Protein AF-A0A2D9C9C1-F1 (afdb_monomer)

Mean predicted aligned error: 9.92 Å

Solvent-accessible surface area (backbone atoms only — not comparable to full-atom values): 9524 Å² total; per-residue (Å²): 129,84,52,72,67,58,53,49,55,54,49,51,56,49,53,53,48,58,68,45,54,84,77,68,48,60,68,57,49,36,48,37,35,48,57,17,40,41,44,22,38,51,35,23,44,70,48,47,69,68,46,96,56,67,47,74,38,60,46,96,86,74,50,74,48,75,44,53,35,54,22,59,56,58,9,39,39,65,47,62,58,90,98,49,59,60,64,44,74,46,62,40,38,36,43,62,87,92,42,76,43,94,62,74,49,59,78,76,23,38,17,58,57,42,60,34,49,33,63,13,36,33,51,22,70,32,101,87,4,47,57,82,90,51,70,49,36,76,44,95,42,95,30,47,54,22,54,64,53,11,41,65,66,8,48,64,56,16,52,54,46,34,53,52,46,51,49,54,52,48,56,62,69,70,106

Radius of gyration: 23.03 Å; Cα contacts (8 Å, |Δi|>4): 257; chains: 1; bounding box: 68×22×64 Å

Nearest PDB structures (foldseek):
  6kre-assembly1_A  TM=3.655E-01  e=2.504E+00  Saccharomyces cerevisiae S288C
  6krd-assembly1_A  TM=3.642E-01  e=2.366E+00  Saccharomyces cerevisiae S288C
  6ks7-assembly1_A  TM=3.645E-01  e=2.649E+00  Saccharomyces cerevisiae S288C
  7wz3-assembly1_g  TM=4.525E-01  e=5.514E+00  Homo sapiens

Secondary structure (DSSP, 8-state):
---HHHHHHHHHHHHHHHHHHHHH-HHHHHHHHHHHHHHHHHHHHHHPPPPSSPEEEE-TTS-EEEE-TTHHHHHEEEEE-TT--PEEEEE--SEETTEEPSSPPPGGG-GGGHHHHHH-EE-TTSTTSSSTTSPPEE---TTTTHHHHHHHHHHHHHHHHHHHHHHHHHHHHH-

Foldseek 3Di:
DPPPVNVVVVVVVLVVLLVCLVPPPLPLLLVLLQVLLVLLLVLLLVLDDFDPAWAWFQDPVRDIQTAGRCLQSLQWGWDDDPPDSDIDTHGAAQDDVPDGDPDDDDSSNHNPCVCCQQQVWQQCRGPQFNPDPDGGDRDDHSNHCSNVVSNVVRPVSSVVSSVVSVVVSSVVSSD

Structure (mmCIF, N/CA/C/O backbone):
data_AF-A0A2D9C9C1-F1
#
_entry.id   AF-A0A2D9C9C1-F1
#
loop_
_atom_site.group_PDB
_atom_site.id
_atom_site.type_symbol
_atom_site.label_atom_id
_atom_site.label_alt_id
_atom_site.label_comp_id
_atom_site.label_asym_id
_atom_site.label_entity_id
_atom_site.label_seq_id
_atom_site.pdbx_PDB_ins_code
_atom_site.Cartn_x
_atom_site.Cartn_y
_atom_site.Cartn_z
_atom_site.occupancy
_atom_site.B_iso_or_equiv
_atom_site.auth_seq_id
_atom_site.auth_comp_id
_atom_site.auth_asym_id
_atom_site.auth_atom_id
_atom_site.pdbx_PDB_model_num
ATOM 1 N N . MET A 1 1 ? -36.864 0.606 39.146 1.00 52.44 1 MET A N 1
ATOM 2 C CA . MET A 1 1 ? -36.411 1.747 38.323 1.00 52.44 1 MET A CA 1
ATOM 3 C C . MET A 1 1 ? -34.995 2.091 38.750 1.00 52.44 1 MET A C 1
ATOM 5 O O . MET A 1 1 ? -34.791 2.271 39.944 1.00 52.44 1 MET A O 1
ATOM 9 N N . ASP A 1 2 ? -34.025 2.113 37.831 1.00 61.91 2 ASP A N 1
ATOM 10 C CA . ASP A 1 2 ? -32.682 2.627 38.146 1.00 61.91 2 ASP A CA 1
ATOM 11 C C . ASP A 1 2 ? -32.816 4.089 38.593 1.00 61.91 2 ASP A C 1
ATOM 13 O O . ASP A 1 2 ? -33.504 4.871 37.938 1.00 61.91 2 ASP A O 1
ATOM 17 N N . THR A 1 3 ? -32.185 4.463 39.705 1.00 84.06 3 THR A N 1
ATOM 18 C CA . THR A 1 3 ? -32.187 5.857 40.163 1.00 84.06 3 THR A CA 1
ATOM 19 C C . THR A 1 3 ? -31.504 6.747 39.119 1.00 84.06 3 THR A C 1
ATOM 21 O O . THR A 1 3 ? -30.590 6.311 38.416 1.00 84.06 3 THR A O 1
ATOM 24 N N . MET A 1 4 ? -31.905 8.017 39.019 1.00 84.69 4 MET A N 1
ATOM 25 C CA . MET A 1 4 ? -31.303 8.980 38.081 1.00 84.69 4 MET A CA 1
ATOM 26 C C . MET A 1 4 ? -29.767 9.045 38.220 1.00 84.69 4 MET A C 1
ATOM 28 O O . MET A 1 4 ? -29.040 9.142 37.236 1.00 84.69 4 MET A O 1
ATOM 32 N N . GLN A 1 5 ? -29.255 8.865 39.441 1.00 84.62 5 GLN A N 1
ATOM 33 C CA . GLN A 1 5 ? -27.822 8.755 39.736 1.00 84.62 5 GLN A CA 1
ATOM 34 C C . GLN A 1 5 ? -27.164 7.507 39.118 1.00 84.62 5 GLN A C 1
ATOM 36 O O . GLN A 1 5 ? -26.037 7.586 38.626 1.00 84.62 5 GLN A O 1
ATOM 41 N N . ALA A 1 6 ? -27.844 6.357 39.104 1.00 84.94 6 ALA A N 1
ATOM 42 C CA . ALA A 1 6 ? -27.346 5.146 38.451 1.00 84.94 6 ALA A CA 1
ATOM 43 C C . ALA A 1 6 ? -27.293 5.304 36.921 1.00 84.94 6 ALA A C 1
ATOM 45 O O . ALA A 1 6 ? -26.347 4.833 36.283 1.00 84.94 6 ALA A O 1
ATOM 46 N N . GLN A 1 7 ? -28.265 6.010 36.334 1.00 84.50 7 GLN A N 1
ATOM 47 C CA . GLN A 1 7 ? -28.269 6.345 34.907 1.00 84.50 7 GLN A CA 1
ATOM 48 C C . GLN A 1 7 ? -27.129 7.308 34.544 1.00 84.50 7 GLN A C 1
ATOM 50 O O . GLN A 1 7 ? -26.389 7.036 33.597 1.00 84.50 7 GLN A O 1
ATOM 55 N N . LEU A 1 8 ? -26.918 8.368 35.333 1.00 86.88 8 LEU A N 1
ATOM 56 C CA . LEU A 1 8 ? -25.816 9.320 35.139 1.00 86.88 8 LEU A CA 1
ATOM 57 C C . LEU A 1 8 ? -24.446 8.632 35.207 1.00 86.88 8 LEU A C 1
ATOM 59 O O . LEU A 1 8 ? -23.652 8.756 34.277 1.00 86.88 8 LEU A O 1
ATOM 63 N N . ARG A 1 9 ? -24.207 7.789 36.221 1.00 88.19 9 ARG A N 1
ATOM 64 C CA . ARG A 1 9 ? -22.953 7.017 36.336 1.00 88.19 9 ARG A CA 1
ATOM 65 C C . ARG A 1 9 ? -22.719 6.066 35.159 1.00 88.19 9 ARG A C 1
ATOM 67 O O . ARG A 1 9 ? -21.574 5.831 34.772 1.00 88.19 9 ARG A O 1
ATOM 74 N N . LYS A 1 10 ? -23.777 5.475 34.588 1.00 86.06 10 LYS A N 1
ATOM 75 C CA . LYS A 1 10 ? -23.666 4.633 33.381 1.00 86.06 10 LYS A CA 1
ATOM 76 C C . LYS A 1 10 ? -23.247 5.459 32.161 1.00 86.06 10 LYS A C 1
ATOM 78 O O . LYS A 1 10 ? -22.442 4.976 31.364 1.00 86.06 10 LYS A O 1
ATOM 83 N N . ILE A 1 11 ? -23.769 6.678 32.020 1.00 85.94 11 ILE A N 1
ATOM 84 C CA . ILE A 1 11 ? -23.415 7.600 30.932 1.00 85.94 11 ILE A CA 1
ATOM 85 C C . ILE A 1 11 ? -21.964 8.068 31.077 1.00 85.94 11 ILE A C 1
ATOM 87 O O . ILE A 1 11 ? -21.202 7.932 30.122 1.00 85.94 11 ILE A O 1
ATOM 91 N N . GLU A 1 12 ? -21.550 8.515 32.264 1.00 87.38 12 GLU A N 1
ATOM 92 C CA . GLU A 1 12 ? -20.166 8.933 32.543 1.00 87.38 12 GLU A CA 1
ATOM 93 C C . GLU A 1 12 ? -19.161 7.830 32.202 1.00 87.38 12 GLU A C 1
ATOM 95 O O . GLU A 1 12 ? -18.226 8.056 31.438 1.00 87.38 12 GLU A O 1
ATOM 100 N N . LYS A 1 13 ? -19.408 6.589 32.647 1.00 87.19 13 LYS A N 1
ATOM 101 C CA . LYS A 1 13 ? -18.549 5.440 32.309 1.00 87.19 13 LYS A CA 1
ATOM 102 C C . LYS A 1 13 ? -18.432 5.198 30.803 1.00 87.19 13 LYS A C 1
ATOM 104 O O . LYS A 1 13 ? -17.37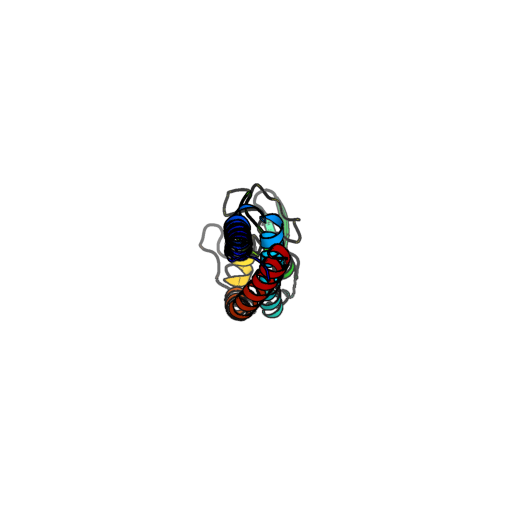4 4.781 30.331 1.00 87.19 13 LYS A O 1
ATOM 109 N N . ARG A 1 14 ? -19.508 5.417 30.040 1.00 84.81 14 ARG A N 1
ATOM 110 C CA . ARG A 1 14 ? -19.488 5.295 28.573 1.00 84.81 14 ARG A CA 1
ATOM 111 C C . ARG A 1 14 ? -18.708 6.440 27.929 1.00 84.81 14 ARG A C 1
ATOM 113 O O . ARG A 1 14 ? -17.940 6.176 27.009 1.00 84.81 14 ARG A O 1
ATOM 120 N N . LEU A 1 15 ? -18.859 7.670 28.417 1.00 83.56 15 LEU A N 1
ATOM 121 C CA . LEU A 1 15 ? -18.097 8.829 27.941 1.00 83.56 15 LEU A CA 1
ATOM 122 C C . LEU A 1 15 ? -16.596 8.666 28.216 1.00 83.56 15 LEU A C 1
ATOM 124 O O . LEU A 1 15 ? -15.790 8.830 27.301 1.00 83.56 15 LEU A O 1
ATOM 128 N N . ASP A 1 16 ? -16.226 8.221 29.417 1.00 85.00 16 ASP A N 1
ATOM 129 C CA . ASP A 1 16 ? -14.840 7.905 29.779 1.00 85.00 16 ASP A CA 1
ATOM 130 C C . ASP A 1 16 ? -14.249 6.810 28.890 1.00 85.00 16 ASP A C 1
ATOM 132 O O . ASP A 1 16 ? -13.097 6.885 28.454 1.00 85.00 16 ASP A O 1
ATOM 136 N N . ARG A 1 17 ? -15.040 5.774 28.592 1.00 83.88 17 ARG A N 1
ATOM 137 C CA . ARG A 1 17 ? -14.641 4.709 27.671 1.00 83.88 17 ARG A CA 1
ATOM 138 C C . ARG A 1 17 ? -14.415 5.282 26.269 1.00 83.88 17 ARG A C 1
ATOM 140 O O . ARG A 1 17 ? -13.343 5.077 25.707 1.00 83.88 17 ARG A O 1
ATOM 147 N N . ALA A 1 18 ? -15.342 6.074 25.736 1.00 82.19 18 ALA A N 1
ATOM 148 C CA . ALA A 1 18 ? -15.182 6.710 24.428 1.00 82.19 18 ALA A CA 1
ATOM 149 C C . ALA A 1 18 ? -13.925 7.601 24.356 1.00 82.19 18 ALA A C 1
ATOM 151 O O . ALA A 1 18 ? -13.164 7.502 23.392 1.00 82.19 18 ALA A O 1
ATOM 152 N N . ALA A 1 19 ? -13.640 8.389 25.398 1.00 80.69 19 ALA A N 1
ATOM 153 C CA . ALA A 1 19 ? -12.437 9.223 25.480 1.00 80.69 19 ALA A CA 1
ATOM 154 C C . ALA A 1 19 ? -11.132 8.401 25.430 1.00 80.69 19 ALA A C 1
ATOM 156 O O . ALA A 1 19 ? -10.130 8.834 24.859 1.00 80.69 19 ALA A O 1
ATOM 157 N N . ARG A 1 20 ? -11.143 7.176 25.972 1.00 79.69 20 ARG A N 1
ATOM 158 C CA . ARG A 1 20 ? -9.989 6.257 25.983 1.00 79.69 20 ARG A CA 1
ATOM 159 C C . ARG A 1 20 ? -9.786 5.483 24.679 1.00 79.69 20 ARG A C 1
ATOM 161 O O . ARG A 1 20 ? -8.697 4.955 24.450 1.00 79.69 20 ARG A O 1
ATOM 168 N N . PHE A 1 21 ? -10.789 5.413 23.806 1.00 77.00 21 PHE A N 1
ATOM 169 C CA . PHE A 1 21 ? -10.707 4.632 22.568 1.00 77.00 21 PHE A CA 1
ATOM 170 C C . PHE A 1 21 ? -9.532 5.061 21.669 1.00 77.00 21 PHE A C 1
ATOM 172 O O . PHE A 1 21 ? -8.798 4.220 21.145 1.00 77.00 21 PHE A O 1
ATOM 179 N N . GLY A 1 22 ? -9.300 6.371 21.535 1.00 67.56 22 GLY A N 1
ATOM 180 C CA . GLY A 1 22 ? -8.243 6.915 20.676 1.00 67.56 22 GLY A CA 1
ATOM 181 C C . GLY A 1 22 ? -6.816 6.675 21.186 1.00 67.56 22 GLY A C 1
ATOM 182 O O . GLY A 1 22 ? -5.875 6.643 20.391 1.00 67.56 22 GLY A O 1
ATOM 183 N N . THR A 1 23 ? -6.631 6.483 22.494 1.00 70.75 23 THR A N 1
ATOM 184 C CA . THR A 1 23 ? -5.301 6.410 23.121 1.00 70.75 23 THR A CA 1
ATOM 185 C C . THR A 1 23 ? -4.774 4.981 23.260 1.00 70.75 23 THR A C 1
ATOM 187 O O . THR A 1 23 ? -3.557 4.778 23.224 1.00 70.75 23 THR A O 1
ATOM 190 N N . ILE A 1 24 ? -5.660 3.984 23.352 1.00 62.81 24 ILE A N 1
ATOM 191 C CA . ILE A 1 24 ? -5.293 2.608 23.729 1.00 62.81 24 ILE A CA 1
ATOM 192 C C . ILE A 1 24 ? -5.068 1.692 22.507 1.00 62.81 24 ILE A C 1
ATOM 194 O O . ILE A 1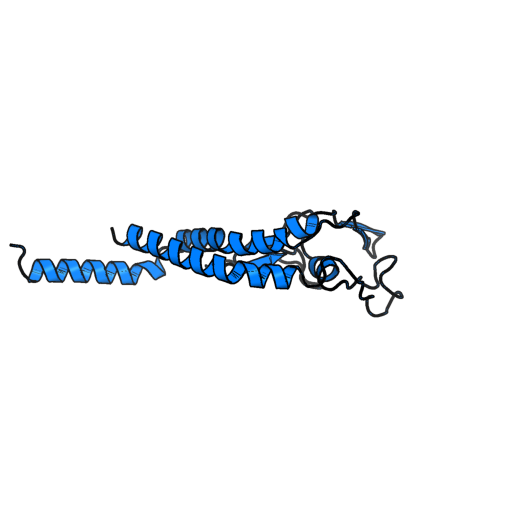 24 ? -4.102 0.927 22.472 1.00 62.81 24 ILE A O 1
ATOM 198 N N . ASN A 1 25 ? -5.876 1.806 21.448 1.00 71.19 25 ASN A N 1
ATOM 199 C CA . ASN A 1 25 ? -5.991 0.753 20.420 1.00 71.19 25 ASN A CA 1
ATOM 200 C C . ASN A 1 25 ? -5.073 0.917 19.193 1.00 71.19 25 ASN A C 1
ATOM 202 O O . ASN A 1 25 ? -5.490 0.850 18.033 1.00 71.19 25 ASN A O 1
ATOM 206 N N . LYS A 1 26 ? -3.767 1.125 19.415 1.00 78.50 26 LYS A N 1
ATOM 207 C CA . LYS A 1 26 ? -2.801 1.329 18.311 1.00 78.50 26 LYS A CA 1
ATOM 208 C C . LYS A 1 26 ? -2.685 0.125 17.364 1.00 78.50 26 LYS A C 1
ATOM 210 O O . LYS A 1 26 ? -2.419 0.306 16.173 1.00 78.50 26 LYS A O 1
ATOM 215 N N . LYS A 1 27 ? -2.842 -1.105 17.860 1.00 85.62 27 LYS A N 1
ATOM 216 C CA . LYS A 1 27 ? -2.683 -2.331 17.056 1.00 85.62 27 LYS A CA 1
ATOM 217 C C . LYS A 1 27 ? -3.872 -2.532 16.115 1.00 85.62 27 LYS A C 1
ATOM 219 O O . LYS A 1 27 ? -3.680 -2.874 14.947 1.00 85.62 27 LYS A O 1
ATOM 224 N N . GLU A 1 28 ? -5.067 -2.262 16.607 1.00 86.81 28 GLU A N 1
ATOM 225 C CA . GLU A 1 28 ? -6.352 -2.410 15.933 1.00 86.81 28 GLU A CA 1
ATOM 226 C C . GLU A 1 28 ? -6.471 -1.358 14.833 1.00 86.81 28 GLU A C 1
ATOM 228 O O . GLU A 1 28 ? -6.694 -1.714 13.677 1.00 86.81 28 GLU A O 1
ATOM 233 N N . PHE A 1 29 ? -6.152 -0.089 15.123 1.00 85.88 29 PHE A N 1
ATOM 234 C CA . PHE A 1 29 ? -6.104 0.955 14.092 1.00 85.88 29 PHE A CA 1
ATOM 235 C C . PHE A 1 29 ? -5.083 0.647 12.997 1.00 85.88 29 PHE A C 1
ATOM 237 O O . PHE A 1 29 ? -5.352 0.839 11.812 1.00 85.88 29 PHE A O 1
ATOM 244 N N . ARG A 1 30 ? -3.914 0.102 13.354 1.00 89.19 30 ARG A N 1
ATOM 245 C CA . ARG A 1 30 ? -2.935 -0.357 12.357 1.00 89.19 30 ARG A CA 1
ATOM 246 C C . ARG A 1 30 ? -3.458 -1.501 11.505 1.00 89.19 30 ARG A C 1
ATOM 248 O O . ARG A 1 30 ? -3.169 -1.537 10.308 1.00 89.19 30 ARG A O 1
ATOM 255 N N . ARG A 1 31 ? -4.194 -2.442 12.096 1.00 90.69 31 ARG A N 1
ATOM 256 C CA . ARG A 1 31 ? -4.835 -3.536 11.362 1.00 90.69 31 ARG A CA 1
ATOM 257 C C . ARG A 1 31 ? -5.886 -2.980 10.404 1.00 90.69 31 ARG A C 1
ATOM 259 O O . ARG A 1 31 ? -5.804 -3.291 9.218 1.00 90.69 31 ARG A O 1
ATOM 266 N N . ALA A 1 32 ? -6.777 -2.117 10.883 1.00 91.56 32 ALA A N 1
ATOM 267 C CA . ALA A 1 32 ? -7.807 -1.473 10.077 1.00 91.56 32 ALA A CA 1
ATOM 268 C C . ALA A 1 32 ? -7.197 -0.693 8.903 1.00 91.56 32 ALA A C 1
ATOM 270 O O . ALA A 1 32 ? -7.534 -0.943 7.750 1.00 91.56 32 ALA A O 1
ATOM 271 N N . ASN A 1 33 ? -6.189 0.144 9.163 1.00 91.75 33 ASN A N 1
ATOM 272 C CA . ASN A 1 33 ? -5.497 0.916 8.126 1.00 91.75 33 ASN A CA 1
ATOM 273 C C . ASN A 1 33 ? -4.746 0.037 7.128 1.00 91.75 33 ASN A C 1
ATOM 275 O O . ASN A 1 33 ? -4.658 0.365 5.946 1.00 91.75 33 ASN A O 1
ATOM 279 N N . ARG A 1 34 ? -4.207 -1.101 7.580 1.00 93.56 34 ARG A N 1
ATOM 280 C CA . ARG A 1 34 ? -3.579 -2.076 6.686 1.00 93.56 34 ARG A CA 1
ATOM 281 C C . ARG A 1 34 ? -4.602 -2.739 5.773 1.00 93.56 34 ARG A C 1
ATOM 283 O O . ARG A 1 34 ? -4.274 -2.947 4.612 1.00 93.56 34 ARG A O 1
ATOM 290 N N . ILE A 1 35 ? -5.773 -3.101 6.295 1.00 94.31 35 ILE A N 1
ATOM 291 C CA . ILE A 1 35 ? -6.854 -3.723 5.520 1.00 94.31 35 ILE A CA 1
ATOM 292 C C . ILE A 1 35 ? -7.412 -2.706 4.528 1.00 94.31 35 ILE A C 1
ATOM 294 O O . ILE A 1 35 ? -7.367 -2.960 3.333 1.00 94.31 35 ILE A O 1
ATOM 298 N N . ALA A 1 36 ? -7.816 -1.527 5.000 1.00 94.00 36 ALA A N 1
ATOM 299 C CA . ALA A 1 36 ? -8.336 -0.461 4.151 1.00 94.00 36 ALA A CA 1
ATOM 300 C C . ALA A 1 36 ? -7.341 -0.061 3.052 1.00 94.00 36 ALA A C 1
ATOM 302 O O . ALA A 1 36 ? -7.715 0.083 1.894 1.00 94.00 36 ALA A O 1
ATOM 303 N N . GLY A 1 37 ? -6.050 0.059 3.382 1.00 93.19 37 GLY A N 1
ATOM 304 C CA . GLY A 1 37 ? -5.022 0.406 2.402 1.00 93.19 37 GLY A CA 1
ATOM 305 C C . GLY A 1 37 ? -4.814 -0.641 1.301 1.00 93.19 37 GLY A C 1
ATOM 306 O O . GLY A 1 37 ? -4.243 -0.299 0.263 1.00 93.19 37 GLY A O 1
ATOM 307 N N . ARG A 1 38 ? -5.273 -1.893 1.481 1.00 94.62 38 ARG A N 1
ATOM 308 C CA . ARG A 1 38 ? -5.212 -2.913 0.419 1.00 94.62 38 ARG A CA 1
ATOM 309 C C . ARG A 1 38 ? -6.071 -2.544 -0.781 1.00 94.62 38 ARG A C 1
ATOM 311 O O . ARG A 1 38 ? -5.623 -2.787 -1.889 1.00 94.62 38 ARG A O 1
ATOM 318 N N . GLU A 1 39 ? -7.188 -1.848 -0.583 1.00 94.94 39 GLU A N 1
ATOM 319 C CA . GLU A 1 39 ? -8.038 -1.363 -1.680 1.00 94.94 39 GLU A CA 1
ATOM 320 C C . GLU A 1 39 ? -7.232 -0.525 -2.684 1.00 94.94 39 GLU A C 1
ATOM 322 O O . GLU A 1 39 ? -7.275 -0.737 -3.896 1.00 94.94 39 GLU A O 1
ATOM 327 N N . THR A 1 40 ? -6.410 0.400 -2.176 1.00 93.25 40 THR A N 1
ATOM 328 C CA . THR A 1 40 ? -5.513 1.184 -3.032 1.00 93.25 40 THR A CA 1
ATOM 329 C C . THR A 1 40 ? -4.383 0.343 -3.617 1.00 93.25 40 THR A C 1
ATOM 331 O O . THR A 1 40 ? -4.040 0.526 -4.783 1.00 93.25 40 THR A O 1
ATOM 334 N N . VAL A 1 41 ? -3.810 -0.597 -2.859 1.00 93.56 41 VAL A N 1
ATOM 335 C CA . VAL A 1 41 ? -2.772 -1.507 -3.379 1.00 93.56 41 VAL A CA 1
ATOM 336 C C . VAL A 1 41 ? -3.292 -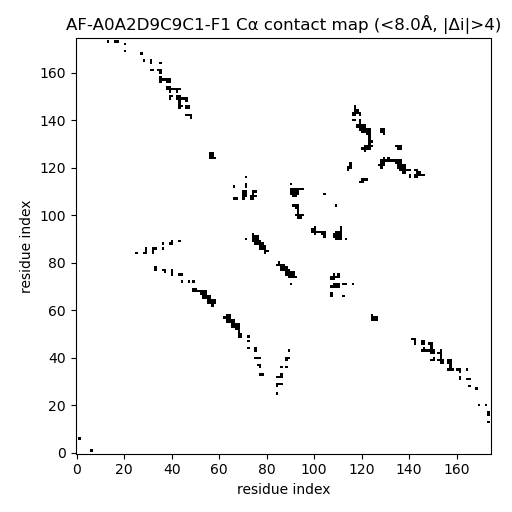2.324 -4.560 1.00 93.56 41 VAL A C 1
ATOM 338 O O . VAL A 1 41 ? -2.606 -2.419 -5.579 1.00 93.56 41 VAL A O 1
ATOM 341 N N . ASP A 1 42 ? -4.490 -2.882 -4.445 1.00 94.00 42 ASP A N 1
ATOM 342 C CA . ASP A 1 42 ? -5.090 -3.740 -5.460 1.00 94.00 42 ASP A CA 1
ATOM 343 C C . ASP A 1 42 ? -5.478 -2.919 -6.693 1.00 94.00 42 ASP A C 1
ATOM 345 O O . ASP A 1 42 ? -5.138 -3.301 -7.816 1.00 94.00 42 ASP A O 1
ATOM 349 N N . ALA A 1 43 ? -6.029 -1.715 -6.499 1.00 93.31 43 ALA A N 1
ATOM 350 C CA . ALA A 1 43 ? -6.261 -0.765 -7.586 1.00 93.31 43 ALA A CA 1
ATOM 351 C C . ALA A 1 43 ? -4.960 -0.373 -8.315 1.00 93.31 43 ALA A C 1
ATOM 353 O O . ALA A 1 43 ? -4.917 -0.352 -9.547 1.00 93.31 43 ALA A O 1
ATOM 354 N N . MET A 1 44 ? -3.872 -0.098 -7.586 1.00 91.06 44 MET A N 1
ATOM 355 C CA . MET A 1 44 ? -2.560 0.206 -8.175 1.00 91.06 44 MET A CA 1
ATOM 356 C C . MET A 1 44 ? -2.009 -0.982 -8.967 1.00 91.06 44 MET A C 1
ATOM 358 O O . MET A 1 44 ? -1.589 -0.818 -10.113 1.00 91.06 44 MET A O 1
ATOM 362 N N . ARG A 1 45 ? -2.033 -2.186 -8.389 1.00 91.12 45 ARG A N 1
ATOM 363 C CA . ARG A 1 45 ? -1.537 -3.410 -9.037 1.00 91.12 45 ARG A CA 1
ATOM 364 C C . ARG A 1 45 ? -2.341 -3.780 -10.278 1.00 91.12 45 ARG A C 1
ATOM 366 O O . ARG A 1 45 ? -1.738 -4.207 -11.263 1.00 91.12 45 ARG A O 1
ATOM 373 N N . GLY A 1 46 ? -3.659 -3.589 -10.247 1.00 89.25 46 GLY A N 1
ATOM 374 C CA . GLY A 1 46 ? -4.557 -3.859 -11.369 1.00 89.25 46 GLY A CA 1
ATOM 375 C C . GLY A 1 46 ? -4.358 -2.917 -12.559 1.00 89.25 46 GLY A C 1
ATOM 376 O O . GLY A 1 46 ? -4.618 -3.303 -13.692 1.00 89.25 46 GLY A O 1
ATOM 377 N N . LYS A 1 47 ? -3.855 -1.694 -12.336 1.00 87.69 47 LYS A N 1
ATOM 378 C CA . LYS A 1 47 ? -3.551 -0.738 -13.420 1.00 87.69 47 LYS A CA 1
ATOM 379 C C . LYS A 1 47 ? -2.170 -0.919 -14.041 1.00 87.69 47 LYS A C 1
ATOM 381 O O . LYS A 1 47 ? -1.905 -0.317 -15.080 1.00 87.69 47 LYS A O 1
ATOM 386 N N . LEU A 1 48 ? -1.299 -1.692 -13.402 1.00 86.25 48 LEU A N 1
ATOM 387 C CA . LEU A 1 48 ? 0.032 -1.969 -13.912 1.00 86.25 48 LEU A CA 1
ATOM 388 C C . LEU A 1 48 ? 0.019 -3.169 -14.847 1.00 86.25 48 LEU A C 1
ATOM 390 O O . LEU A 1 48 ? -0.605 -4.194 -14.571 1.00 86.25 48 LEU A O 1
ATOM 394 N N . GLU A 1 49 ? 0.810 -3.083 -15.899 1.00 82.12 49 GLU A N 1
ATOM 395 C CA . GLU A 1 49 ? 1.148 -4.211 -16.751 1.00 82.12 49 GLU A CA 1
ATOM 396 C C . GLU A 1 49 ? 2.516 -4.762 -16.331 1.00 82.12 49 GLU A C 1
ATOM 398 O O . GLU A 1 49 ? 3.423 -3.982 -16.006 1.00 82.12 49 GLU A O 1
ATOM 403 N N . PRO A 1 50 ? 2.692 -6.096 -16.286 1.00 77.19 50 PRO A N 1
ATOM 404 C CA . PRO A 1 50 ? 4.021 -6.684 -16.199 1.00 77.19 50 PRO A CA 1
ATOM 405 C C . PRO A 1 50 ? 4.902 -6.126 -17.315 1.00 77.19 50 PRO A C 1
ATOM 407 O O . PRO A 1 50 ? 4.454 -5.973 -18.451 1.00 77.19 50 PRO A O 1
ATOM 410 N N . TYR A 1 51 ? 6.161 -5.830 -17.009 1.00 69.00 51 TYR A N 1
ATOM 411 C CA . TYR A 1 51 ? 7.105 -5.520 -18.077 1.00 69.00 51 TYR A CA 1
ATOM 412 C C . TYR A 1 51 ? 7.321 -6.784 -18.927 1.00 69.00 51 TYR A C 1
ATOM 414 O O . TYR A 1 51 ? 7.282 -7.887 -18.386 1.00 69.00 51 TYR A O 1
ATOM 422 N N . LYS A 1 52 ? 7.513 -6.656 -20.246 1.00 66.25 52 LYS A N 1
ATOM 423 C CA . LYS A 1 52 ? 7.642 -7.835 -21.127 1.00 66.25 52 LYS A CA 1
ATOM 424 C C . LYS A 1 52 ? 8.842 -8.710 -20.746 1.00 66.25 52 LYS A C 1
ATOM 426 O O . LYS A 1 52 ? 8.722 -9.929 -20.695 1.00 66.25 52 LYS A O 1
ATOM 431 N N . ASP A 1 53 ? 9.939 -8.059 -20.367 1.00 68.00 53 ASP A N 1
ATOM 432 C CA . ASP A 1 53 ? 11.214 -8.703 -20.063 1.00 68.00 53 ASP A CA 1
ATOM 433 C C . 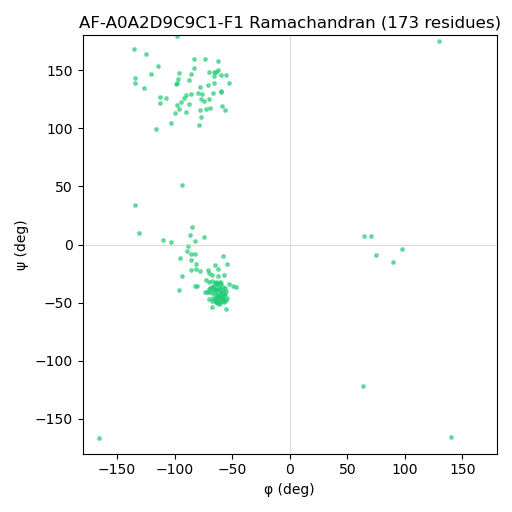ASP A 1 53 ? 11.732 -8.339 -18.667 1.00 68.00 53 ASP A C 1
ATOM 435 O O . ASP A 1 53 ? 11.312 -7.358 -18.047 1.00 68.00 53 ASP A O 1
ATOM 439 N N . ASP A 1 54 ? 12.697 -9.112 -18.175 1.00 74.31 54 ASP A N 1
ATOM 440 C CA . ASP A 1 54 ? 13.496 -8.687 -17.030 1.00 74.31 54 ASP A CA 1
ATOM 441 C C . ASP A 1 54 ? 14.429 -7.539 -17.460 1.00 74.31 54 ASP A C 1
ATOM 443 O O . ASP A 1 54 ? 15.052 -7.567 -18.523 1.00 74.31 54 ASP A O 1
ATOM 447 N N . ILE A 1 55 ? 14.552 -6.511 -16.624 1.00 70.75 55 ILE A N 1
ATOM 448 C CA . ILE A 1 55 ? 15.409 -5.358 -16.895 1.00 70.75 55 ILE A CA 1
ATOM 449 C C . ILE A 1 55 ? 16.750 -5.581 -16.196 1.00 70.75 55 ILE A C 1
ATOM 451 O O . ILE A 1 55 ? 16.824 -5.616 -14.970 1.00 70.75 55 ILE A O 1
ATOM 455 N N . THR A 1 56 ? 17.829 -5.688 -16.970 1.00 71.69 56 THR A N 1
ATOM 456 C CA . THR A 1 56 ? 19.190 -5.781 -16.419 1.00 71.69 56 THR A CA 1
ATOM 457 C C . THR A 1 56 ? 19.818 -4.395 -16.297 1.00 71.69 56 THR A C 1
ATOM 459 O O . THR A 1 56 ? 19.900 -3.643 -17.270 1.00 71.69 56 THR A O 1
ATOM 462 N N . ILE A 1 57 ? 20.286 -4.063 -15.096 1.00 67.62 57 ILE A N 1
ATOM 463 C CA . ILE A 1 57 ? 20.978 -2.818 -14.763 1.00 67.62 57 ILE A CA 1
ATOM 464 C C . ILE A 1 57 ? 22.426 -3.153 -14.419 1.00 67.62 57 ILE A C 1
ATOM 466 O O . ILE A 1 57 ? 22.686 -3.910 -13.487 1.00 67.62 57 ILE A O 1
ATOM 470 N N . HIS A 1 58 ? 23.369 -2.564 -15.149 1.00 66.88 58 HIS A N 1
ATOM 471 C CA . HIS A 1 58 ? 24.795 -2.704 -14.868 1.00 66.88 58 HIS A CA 1
ATOM 472 C C . HIS A 1 58 ? 25.225 -1.634 -13.860 1.00 66.88 58 HIS A C 1
ATOM 474 O O . HIS A 1 58 ? 25.061 -0.437 -14.107 1.00 66.88 58 HIS A O 1
ATOM 480 N N . LYS A 1 59 ? 25.749 -2.055 -12.709 1.00 66.19 59 LYS A N 1
ATOM 481 C CA . LYS A 1 59 ? 26.324 -1.160 -11.702 1.00 66.19 59 LYS A CA 1
ATOM 482 C C . LYS A 1 59 ? 27.771 -0.814 -12.064 1.00 66.19 59 LYS A C 1
ATOM 484 O O . LYS A 1 59 ? 28.431 -1.513 -12.828 1.00 66.19 59 LYS A O 1
ATOM 489 N N . LYS A 1 60 ? 28.273 0.288 -11.496 1.00 62.09 60 LYS A N 1
ATOM 490 C CA . LYS A 1 60 ? 29.635 0.793 -11.756 1.00 62.09 60 LYS A CA 1
ATOM 491 C C . LYS A 1 60 ? 30.743 -0.181 -11.337 1.00 62.09 60 LYS A C 1
ATOM 493 O O . LYS A 1 60 ? 31.817 -0.130 -11.913 1.00 62.09 60 LYS A O 1
ATOM 498 N N . ASN A 1 61 ? 30.477 -1.042 -10.359 1.00 70.44 61 ASN A N 1
ATOM 499 C CA . ASN A 1 61 ? 31.409 -2.038 -9.831 1.00 70.44 61 ASN A CA 1
ATOM 500 C C . ASN A 1 61 ? 31.395 -3.370 -10.609 1.00 70.44 61 ASN A C 1
ATOM 502 O O . ASN A 1 61 ? 31.986 -4.335 -10.147 1.00 70.44 61 ASN A O 1
ATOM 506 N N . GLY A 1 62 ? 30.705 -3.448 -11.753 1.00 68.44 62 GLY A N 1
ATOM 507 C CA . GLY A 1 62 ? 30.586 -4.675 -12.550 1.00 68.44 62 GLY A CA 1
ATOM 508 C C . GLY A 1 62 ? 29.390 -5.560 -12.179 1.00 68.44 62 GLY A C 1
ATOM 509 O O . GLY A 1 62 ? 28.973 -6.385 -12.995 1.00 68.44 62 GLY A O 1
ATOM 510 N N . ASP A 1 63 ? 28.767 -5.336 -11.018 1.00 72.94 63 ASP A N 1
ATOM 511 C CA . ASP A 1 63 ? 27.591 -6.094 -10.586 1.00 72.94 63 ASP A CA 1
ATOM 512 C C . ASP A 1 63 ? 26.376 -5.843 -11.484 1.00 72.94 63 ASP A C 1
ATOM 514 O O . ASP A 1 63 ? 26.140 -4.738 -11.989 1.00 72.94 63 ASP A O 1
ATOM 518 N N . LYS A 1 64 ? 25.531 -6.866 -11.620 1.00 69.69 64 LYS A N 1
ATOM 519 C CA . LYS A 1 64 ? 24.259 -6.778 -12.343 1.00 69.69 64 LYS A CA 1
ATOM 520 C C . LYS A 1 64 ? 23.100 -6.803 -11.353 1.00 69.69 64 LYS A C 1
ATOM 522 O O . LYS A 1 64 ? 22.976 -7.721 -10.551 1.00 69.69 64 LYS A O 1
ATOM 527 N N . LEU A 1 65 ? 22.222 -5.809 -11.437 1.00 73.50 65 LEU A N 1
ATOM 528 C CA . LEU A 1 65 ? 20.918 -5.825 -10.783 1.00 73.50 65 LEU A CA 1
ATOM 529 C C . LEU A 1 65 ? 19.870 -6.253 -11.810 1.00 73.50 65 LEU A C 1
ATOM 531 O O . LEU A 1 65 ? 19.690 -5.583 -12.826 1.00 73.50 65 LEU A O 1
ATOM 535 N N . ILE A 1 66 ? 19.178 -7.357 -11.543 1.00 76.44 66 ILE A N 1
ATOM 536 C CA . ILE A 1 66 ? 18.090 -7.847 -12.391 1.00 76.44 66 ILE A CA 1
ATOM 537 C C . ILE A 1 66 ? 16.769 -7.422 -11.760 1.00 76.44 66 ILE A C 1
ATOM 539 O O . ILE A 1 66 ? 16.402 -7.903 -10.690 1.00 76.44 66 ILE A O 1
ATOM 543 N N . VAL A 1 67 ? 16.048 -6.534 -12.437 1.00 75.62 67 VAL A N 1
ATOM 544 C CA . VAL A 1 67 ? 14.682 -6.159 -12.079 1.00 75.62 67 VAL A CA 1
ATOM 545 C C . VAL A 1 67 ? 13.723 -7.098 -12.799 1.00 75.62 67 VAL A C 1
ATOM 547 O O . VAL A 1 67 ? 13.633 -7.095 -14.026 1.00 75.62 67 VAL A O 1
ATOM 550 N N . LYS A 1 68 ? 13.001 -7.915 -12.037 1.00 79.31 68 LYS A N 1
ATOM 551 C CA . LYS A 1 68 ? 12.054 -8.895 -12.573 1.00 79.31 68 LYS A CA 1
ATOM 552 C C . LYS A 1 68 ? 10.817 -8.224 -13.166 1.00 79.31 68 LYS A C 1
ATOM 554 O O . LYS A 1 68 ? 10.324 -7.229 -12.633 1.00 79.31 68 LYS A O 1
ATOM 559 N N . ARG A 1 69 ? 10.235 -8.843 -14.196 1.00 78.38 69 ARG A N 1
ATOM 560 C CA . ARG A 1 69 ? 9.023 -8.365 -14.899 1.00 78.38 69 ARG A CA 1
ATOM 561 C C . ARG A 1 69 ? 7.854 -7.909 -14.007 1.00 78.38 69 ARG A C 1
ATOM 563 O O . ARG A 1 69 ? 7.174 -6.936 -14.322 1.00 78.38 69 ARG A O 1
ATOM 570 N N . ASN A 1 70 ? 7.635 -8.590 -12.877 1.00 82.19 70 ASN A N 1
ATOM 571 C CA . ASN A 1 70 ? 6.546 -8.324 -11.922 1.00 82.19 70 ASN A CA 1
ATOM 572 C C . ASN A 1 70 ? 6.994 -7.579 -10.660 1.00 82.19 70 ASN A C 1
ATOM 574 O O . ASN A 1 70 ? 6.187 -7.326 -9.762 1.00 82.19 70 ASN A O 1
ATOM 578 N N . GLN A 1 71 ? 8.270 -7.212 -10.572 1.00 81.00 71 GLN A N 1
ATOM 579 C CA . GLN A 1 71 ? 8.848 -6.659 -9.355 1.00 81.00 71 GLN A CA 1
ATOM 580 C C . GLN A 1 71 ? 8.142 -5.366 -8.929 1.00 81.00 71 GLN A C 1
ATOM 582 O O . GLN A 1 71 ? 7.973 -5.138 -7.733 1.00 81.00 71 GLN A O 1
ATOM 587 N N . LEU A 1 72 ? 7.660 -4.546 -9.882 1.00 81.69 72 LEU A N 1
ATOM 588 C CA . LEU A 1 72 ? 6.938 -3.313 -9.548 1.00 81.69 72 LEU A CA 1
ATOM 589 C C . LEU A 1 72 ? 5.667 -3.630 -8.764 1.00 81.69 72 LEU A C 1
ATOM 591 O O . LEU A 1 72 ? 5.460 -3.092 -7.681 1.00 81.69 72 LEU A O 1
ATOM 595 N N . LYS A 1 73 ? 4.841 -4.544 -9.286 1.00 87.00 73 LYS A N 1
ATOM 596 C CA . LYS A 1 73 ? 3.600 -4.976 -8.631 1.00 87.00 73 LYS A CA 1
ATOM 597 C C . LYS A 1 73 ? 3.879 -5.546 -7.242 1.00 87.00 73 LYS A C 1
ATOM 599 O O . LYS A 1 73 ? 3.178 -5.208 -6.286 1.00 87.00 73 LYS A O 1
ATOM 604 N N . ASN A 1 74 ? 4.933 -6.352 -7.129 1.00 86.38 74 ASN A N 1
ATOM 605 C CA . ASN A 1 74 ? 5.341 -6.992 -5.879 1.00 86.38 74 ASN A CA 1
ATOM 606 C C . ASN A 1 74 ? 5.848 -5.988 -4.838 1.00 86.38 74 ASN A C 1
ATOM 608 O O . ASN A 1 74 ? 5.644 -6.195 -3.643 1.00 86.38 74 ASN A O 1
ATOM 612 N N . SER A 1 75 ? 6.463 -4.890 -5.282 1.00 86.75 75 SER A N 1
ATOM 613 C CA . SER A 1 75 ? 6.948 -3.831 -4.394 1.00 86.75 75 SER A CA 1
ATOM 614 C C . SER A 1 75 ? 5.830 -3.000 -3.764 1.00 86.75 75 SER A C 1
ATOM 616 O O . SER A 1 75 ? 6.038 -2.389 -2.714 1.00 86.75 75 SER A O 1
ATOM 618 N N . ILE A 1 76 ? 4.637 -2.980 -4.372 1.00 89.75 76 ILE A N 1
ATOM 619 C CA . ILE A 1 76 ? 3.513 -2.180 -3.882 1.00 89.75 76 ILE A CA 1
ATOM 620 C C . ILE A 1 76 ? 2.899 -2.851 -2.660 1.00 89.75 76 ILE A C 1
ATOM 622 O O . ILE A 1 76 ? 2.549 -4.032 -2.696 1.00 89.75 76 ILE A O 1
ATOM 626 N N . GLY A 1 77 ? 2.722 -2.097 -1.580 1.00 90.88 77 GLY A N 1
ATOM 627 C CA . GLY A 1 77 ? 2.046 -2.591 -0.389 1.00 90.88 77 GLY A CA 1
ATOM 628 C C . GLY A 1 77 ? 1.655 -1.485 0.578 1.00 90.88 77 GLY A C 1
ATOM 629 O O . GLY A 1 77 ? 1.705 -0.309 0.247 1.00 90.88 77 GLY A O 1
ATOM 630 N N . VAL A 1 78 ? 1.294 -1.884 1.800 1.00 91.06 78 VAL A N 1
ATOM 631 C CA . VAL A 1 78 ? 0.983 -0.960 2.904 1.00 91.06 78 VAL A CA 1
ATOM 632 C C . VAL A 1 78 ? 2.038 -1.078 3.999 1.00 91.06 78 VAL A C 1
ATOM 634 O O . VAL A 1 78 ? 2.307 -2.189 4.463 1.00 91.06 78 VAL A O 1
ATOM 637 N N . TRP A 1 79 ? 2.664 0.014 4.423 1.00 87.25 79 TRP A N 1
ATOM 638 C CA . TRP A 1 79 ? 3.659 0.015 5.503 1.00 87.25 79 TRP A CA 1
ATOM 639 C C . TRP A 1 79 ? 3.427 1.162 6.481 1.00 87.25 79 TRP A C 1
ATOM 641 O O . TRP A 1 79 ? 2.617 2.048 6.255 1.00 87.25 79 TRP A O 1
ATOM 651 N N . PHE A 1 80 ? 4.128 1.103 7.609 1.00 86.00 80 PHE A N 1
ATOM 652 C CA . PHE A 1 80 ? 3.983 2.046 8.712 1.00 86.00 80 PHE A CA 1
ATOM 653 C C . PHE A 1 80 ? 5.368 2.467 9.185 1.00 86.00 80 PHE A C 1
ATOM 655 O O . PHE A 1 80 ? 6.281 1.632 9.248 1.00 86.00 80 PHE A O 1
ATOM 662 N N . THR A 1 81 ? 5.521 3.727 9.574 1.00 79.00 81 THR A N 1
ATOM 663 C CA . THR A 1 81 ? 6.705 4.186 10.308 1.00 79.00 81 THR A CA 1
ATOM 664 C C . THR A 1 81 ? 6.655 3.691 11.758 1.00 79.00 81 THR A C 1
ATOM 666 O O . THR A 1 81 ? 5.610 3.267 12.265 1.00 79.00 81 THR A O 1
ATOM 669 N N . ARG A 1 82 ? 7.806 3.642 12.441 1.00 76.75 82 ARG A N 1
ATOM 670 C CA . ARG A 1 82 ? 7.872 3.193 13.843 1.00 76.75 82 ARG A CA 1
ATOM 671 C C . ARG A 1 82 ? 6.999 4.113 14.707 1.00 76.75 82 ARG A C 1
ATOM 673 O O . ARG A 1 82 ? 7.077 5.323 14.571 1.00 76.75 82 ARG A O 1
ATOM 680 N N . GLY A 1 83 ? 6.143 3.531 15.548 1.00 75.62 83 GLY A N 1
ATOM 681 C CA . GLY A 1 83 ? 5.253 4.280 16.446 1.00 75.62 83 GLY A CA 1
ATOM 682 C C . GLY A 1 83 ? 4.029 4.953 15.805 1.00 75.62 83 GLY A C 1
ATOM 683 O O . GLY A 1 83 ? 3.156 5.385 16.546 1.00 75.62 83 GLY A O 1
ATOM 684 N N . SER A 1 84 ? 3.914 4.999 14.471 1.00 81.38 84 SER A N 1
ATOM 685 C CA . SER A 1 84 ? 2.785 5.655 13.791 1.00 81.38 84 SER A CA 1
ATOM 686 C C . SER A 1 84 ? 1.674 4.685 13.379 1.00 81.38 84 SER A C 1
ATOM 688 O O . SER A 1 84 ? 1.950 3.575 12.906 1.00 81.38 84 SER A O 1
ATOM 690 N N . ASN A 1 85 ? 0.421 5.128 13.493 1.00 82.69 85 ASN A N 1
ATOM 691 C CA . ASN A 1 85 ? -0.753 4.439 12.946 1.00 82.69 85 ASN A CA 1
ATOM 692 C C . ASN A 1 85 ? -1.074 4.864 11.505 1.00 82.69 85 ASN A C 1
ATOM 694 O O . ASN A 1 85 ? -1.939 4.255 10.875 1.00 82.69 85 ASN A O 1
ATOM 698 N N . THR A 1 86 ? -0.359 5.852 10.964 1.00 84.25 86 THR A N 1
ATOM 699 C CA . THR A 1 86 ? -0.505 6.302 9.580 1.00 84.25 86 THR A CA 1
ATOM 700 C C . THR A 1 86 ? 0.021 5.231 8.632 1.00 84.25 86 THR A C 1
ATOM 702 O O . THR A 1 86 ? 1.204 4.873 8.661 1.00 84.25 86 THR A O 1
ATOM 705 N N . ALA A 1 87 ? -0.875 4.702 7.802 1.00 87.06 87 ALA A N 1
ATOM 706 C CA . ALA A 1 87 ? -0.522 3.787 6.731 1.00 87.06 87 ALA A CA 1
ATOM 707 C C . ALA A 1 87 ? 0.018 4.565 5.527 1.00 87.06 87 ALA A C 1
ATOM 709 O O . ALA A 1 87 ? -0.616 5.495 5.038 1.00 87.06 87 ALA A O 1
ATOM 710 N N . PHE A 1 88 ? 1.168 4.131 5.029 1.00 87.81 88 PHE A N 1
ATOM 711 C CA . PHE A 1 88 ? 1.722 4.537 3.744 1.00 87.81 88 PHE A CA 1
ATOM 712 C C . PHE A 1 88 ? 1.404 3.462 2.711 1.00 87.81 88 PHE A C 1
ATOM 714 O O . PHE A 1 88 ? 1.505 2.269 3.013 1.00 87.81 88 PHE A O 1
ATOM 721 N N . ILE A 1 89 ? 1.025 3.885 1.507 1.00 89.75 89 ILE A N 1
ATOM 722 C CA . ILE A 1 89 ? 0.606 3.006 0.413 1.00 89.75 89 ILE A CA 1
ATOM 723 C C . ILE A 1 89 ? 1.432 3.341 -0.829 1.00 89.75 89 ILE A C 1
ATOM 725 O O . ILE A 1 89 ? 1.609 4.511 -1.153 1.00 89.75 89 ILE A O 1
ATOM 729 N N . GLY A 1 90 ? 1.941 2.319 -1.520 1.00 88.00 90 GLY A N 1
ATOM 730 C CA . GLY A 1 90 ? 2.768 2.484 -2.719 1.00 88.00 90 GLY A CA 1
ATOM 731 C C . GLY A 1 90 ? 3.951 1.515 -2.829 1.00 88.00 90 GLY A C 1
ATOM 732 O O . GLY A 1 90 ? 3.982 0.492 -2.143 1.00 88.00 90 GLY A O 1
ATOM 733 N N . PRO A 1 91 ? 4.913 1.784 -3.723 1.00 86.62 91 PRO A N 1
ATOM 734 C CA . PRO A 1 91 ? 6.132 0.991 -3.847 1.00 86.62 91 PRO A CA 1
ATOM 735 C C . PRO A 1 91 ? 7.015 1.142 -2.604 1.00 86.62 91 PRO A C 1
ATOM 737 O O . PRO A 1 91 ? 7.318 2.253 -2.170 1.00 86.62 91 PRO A O 1
ATOM 740 N N . ARG A 1 92 ? 7.461 0.023 -2.035 1.00 85.38 92 ARG A N 1
ATOM 741 C CA . ARG A 1 92 ? 8.454 0.006 -0.954 1.00 85.38 92 ARG A CA 1
ATOM 742 C C . ARG A 1 92 ? 9.840 -0.079 -1.562 1.00 85.38 92 ARG A C 1
ATOM 744 O O . ARG A 1 92 ? 10.066 -0.995 -2.334 1.00 85.38 92 ARG A O 1
ATOM 751 N N . ALA A 1 93 ? 10.763 0.798 -1.189 1.00 79.38 93 ALA A N 1
ATOM 752 C CA . ALA A 1 93 ? 12.138 0.757 -1.682 1.00 79.38 93 ALA A CA 1
ATOM 753 C C . ALA A 1 93 ? 13.138 0.455 -0.558 1.00 79.38 93 ALA A C 1
ATOM 755 O O . ALA A 1 93 ? 12.884 0.781 0.603 1.00 79.38 93 ALA A O 1
ATOM 756 N N . ASN A 1 94 ? 14.286 -0.125 -0.909 1.00 74.75 94 ASN A N 1
ATOM 757 C CA . ASN A 1 94 ? 15.445 -0.242 -0.013 1.00 74.75 94 ASN A CA 1
ATOM 758 C C . ASN A 1 94 ? 16.284 1.035 0.034 1.00 74.75 94 ASN A C 1
ATOM 760 O O . ASN A 1 94 ? 17.032 1.247 0.986 1.00 74.75 94 ASN A O 1
ATOM 764 N N . TYR A 1 95 ? 16.165 1.882 -0.987 1.00 65.88 95 TYR A N 1
ATOM 765 C CA . TYR A 1 95 ? 16.965 3.088 -1.153 1.00 65.88 95 TYR A CA 1
ATOM 766 C C . TYR A 1 95 ? 16.087 4.275 -1.549 1.00 65.88 95 TYR A C 1
ATOM 768 O O . TYR A 1 95 ? 15.204 4.149 -2.397 1.00 65.88 95 TYR A O 1
ATOM 776 N N . ALA A 1 96 ? 16.374 5.439 -0.970 1.00 61.50 96 ALA A N 1
ATOM 777 C CA . ALA A 1 96 ? 15.849 6.733 -1.395 1.00 61.50 96 ALA A CA 1
ATOM 778 C C . ALA A 1 96 ? 17.029 7.594 -1.869 1.00 61.50 96 ALA A C 1
ATOM 780 O O . ALA A 1 96 ? 17.792 8.131 -1.066 1.00 61.50 96 ALA A O 1
ATOM 781 N N . GLY A 1 97 ? 17.237 7.666 -3.187 1.00 62.50 97 GLY A N 1
ATOM 782 C CA . GLY A 1 97 ? 18.433 8.294 -3.754 1.00 62.50 97 GLY A CA 1
ATOM 783 C C . GLY A 1 97 ? 19.709 7.539 -3.362 1.00 62.50 97 GLY A C 1
ATOM 784 O O . GLY A 1 97 ? 19.840 6.355 -3.661 1.00 62.50 97 GLY A O 1
ATOM 785 N N . ARG A 1 98 ? 20.651 8.223 -2.697 1.00 59.69 98 ARG A N 1
ATOM 786 C CA . ARG A 1 98 ? 21.901 7.622 -2.183 1.00 59.69 98 ARG A CA 1
AT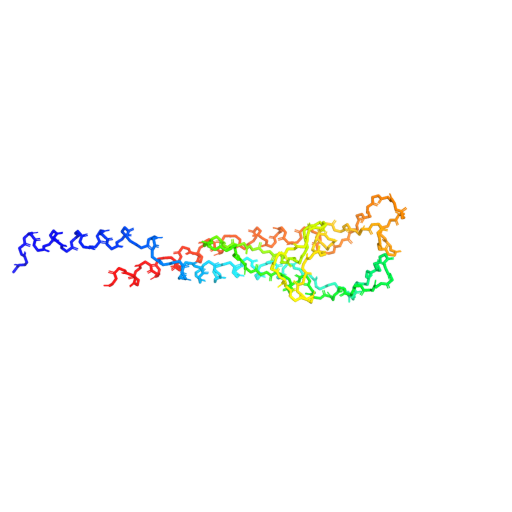OM 787 C C . ARG A 1 98 ? 21.746 6.989 -0.796 1.00 59.69 98 ARG A C 1
ATOM 789 O O . ARG A 1 98 ? 22.665 6.327 -0.325 1.00 59.69 98 ARG A O 1
ATOM 796 N N . THR A 1 99 ? 20.603 7.182 -0.144 1.00 55.75 99 THR A N 1
ATOM 797 C CA . THR A 1 99 ? 20.403 6.782 1.249 1.00 55.75 99 THR A CA 1
ATOM 798 C C . THR A 1 99 ? 19.769 5.401 1.325 1.00 55.75 99 THR A C 1
ATOM 800 O O . THR A 1 99 ? 18.671 5.184 0.809 1.00 55.75 99 THR A O 1
ATOM 803 N N . ALA A 1 100 ? 20.443 4.469 2.003 1.00 65.19 100 ALA A N 1
ATOM 804 C CA . ALA A 1 100 ? 19.868 3.179 2.363 1.00 65.19 100 ALA A CA 1
ATOM 805 C C . ALA A 1 100 ? 18.792 3.372 3.441 1.00 65.19 100 ALA A C 1
ATOM 807 O O . ALA A 1 100 ? 19.037 3.961 4.497 1.00 65.19 100 ALA A O 1
ATOM 808 N N . LEU A 1 101 ? 17.587 2.877 3.186 1.00 68.06 101 LEU A N 1
ATOM 809 C CA . LEU A 1 101 ? 16.488 2.928 4.138 1.00 68.06 101 LEU A CA 1
ATOM 810 C C . LEU A 1 101 ? 16.682 1.835 5.196 1.00 68.06 101 LEU A C 1
ATOM 812 O O . LEU A 1 101 ? 16.982 0.685 4.885 1.00 68.06 101 LEU A O 1
ATOM 816 N N . LYS A 1 102 ? 16.468 2.183 6.474 1.00 62.19 102 LYS A N 1
ATOM 817 C CA . LYS A 1 102 ? 16.652 1.257 7.612 1.00 62.19 102 LYS A CA 1
ATOM 818 C C . LYS A 1 102 ? 15.815 -0.024 7.503 1.00 62.19 102 LYS A C 1
ATOM 820 O O . LYS A 1 102 ? 16.165 -1.036 8.099 1.00 62.19 102 LYS A O 1
ATOM 825 N N . ARG A 1 103 ? 14.685 0.017 6.790 1.00 64.62 103 ARG A N 1
ATOM 826 C CA . ARG A 1 103 ? 13.781 -1.124 6.634 1.00 64.62 103 ARG A CA 1
ATOM 827 C C . ARG A 1 103 ? 13.981 -1.745 5.261 1.00 64.62 103 ARG A C 1
ATOM 829 O O . ARG A 1 103 ? 13.506 -1.198 4.271 1.00 64.62 103 ARG A O 1
ATOM 836 N N . LYS A 1 104 ? 14.657 -2.893 5.235 1.00 65.19 104 LYS A N 1
ATOM 837 C CA . LYS A 1 104 ? 14.896 -3.625 3.997 1.00 65.19 104 LYS A CA 1
ATOM 838 C C . LYS A 1 104 ? 13.635 -4.379 3.557 1.00 65.19 104 LYS A C 1
ATOM 840 O O . LYS A 1 104 ? 13.053 -5.140 4.330 1.00 65.19 104 LYS A O 1
ATOM 845 N N . VAL A 1 105 ? 13.195 -4.148 2.329 1.00 74.12 105 VAL A N 1
ATOM 846 C CA . VAL A 1 105 ? 12.332 -5.039 1.552 1.00 74.12 105 VAL A CA 1
ATOM 847 C C . VAL A 1 105 ? 13.204 -6.099 0.876 1.00 74.12 105 VAL A C 1
ATOM 849 O O . VAL A 1 105 ? 14.374 -5.860 0.587 1.00 74.12 105 VAL A O 1
ATOM 852 N N . ARG A 1 106 ? 12.635 -7.285 0.629 1.00 73.38 106 ARG A N 1
ATOM 853 C CA . ARG A 1 106 ? 13.309 -8.325 -0.164 1.00 73.38 106 ARG A CA 1
ATOM 854 C C . ARG A 1 106 ? 13.696 -7.748 -1.526 1.00 73.38 106 ARG A C 1
ATOM 856 O O . ARG A 1 106 ? 12.930 -6.958 -2.073 1.00 73.38 106 ARG A O 1
ATOM 863 N N . ASP A 1 107 ? 14.818 -8.181 -2.089 1.00 69.94 107 ASP A N 1
ATOM 864 C CA . ASP A 1 107 ? 15.328 -7.627 -3.350 1.00 69.94 107 ASP A CA 1
ATOM 865 C C . ASP A 1 107 ? 14.294 -7.712 -4.482 1.00 69.94 107 ASP A C 1
ATOM 867 O O . ASP A 1 107 ? 14.070 -6.739 -5.191 1.00 69.94 107 ASP A O 1
ATOM 871 N N . ASN A 1 108 ? 13.548 -8.818 -4.575 1.00 69.00 108 ASN A N 1
ATOM 872 C CA . ASN A 1 108 ? 12.459 -9.020 -5.543 1.00 69.00 108 ASN A CA 1
ATOM 873 C C . ASN A 1 108 ? 11.150 -8.256 -5.232 1.00 69.00 108 ASN A C 1
ATOM 875 O O . ASN A 1 108 ? 10.132 -8.462 -5.899 1.00 69.00 108 ASN A O 1
ATOM 879 N N . ALA A 1 109 ? 11.162 -7.404 -4.213 1.00 72.69 109 ALA A N 1
ATOM 880 C CA . ALA A 1 109 ? 10.086 -6.504 -3.819 1.00 72.69 109 ALA A CA 1
ATOM 881 C C . ALA A 1 109 ? 10.600 -5.066 -3.608 1.00 72.69 109 ALA A C 1
ATOM 883 O O . ALA A 1 109 ? 9.864 -4.229 -3.088 1.00 72.69 109 ALA A O 1
ATOM 884 N N . ASP A 1 110 ? 11.844 -4.774 -3.998 1.00 78.00 110 ASP A N 1
ATOM 885 C CA . ASP A 1 110 ? 12.419 -3.434 -3.932 1.00 78.00 110 ASP A CA 1
ATOM 886 C C . ASP A 1 110 ? 11.881 -2.571 -5.074 1.00 78.00 110 ASP A C 1
ATOM 888 O O . ASP A 1 110 ? 12.217 -2.785 -6.225 1.00 78.00 110 ASP A O 1
ATOM 892 N N . GLY A 1 111 ? 11.052 -1.589 -4.764 1.00 74.94 111 GLY A N 1
ATOM 893 C CA . GLY A 1 111 ? 10.442 -0.639 -5.684 1.00 74.94 111 GLY A CA 1
ATOM 894 C C . GLY A 1 111 ? 11.316 0.569 -6.009 1.00 74.94 111 GLY A C 1
ATOM 895 O O . GLY A 1 111 ? 10.786 1.536 -6.548 1.00 74.94 111 GLY A O 1
ATOM 896 N N . TRP A 1 112 ? 12.625 0.561 -5.715 1.00 73.56 112 TRP A N 1
ATOM 897 C CA . TRP A 1 112 ? 13.535 1.652 -6.100 1.00 73.56 112 TRP A CA 1
ATOM 898 C C . TRP A 1 112 ? 13.401 2.028 -7.585 1.00 73.56 112 TRP A C 1
ATOM 900 O O . TRP A 1 112 ? 13.434 3.206 -7.914 1.00 73.56 112 TRP A O 1
ATOM 910 N N . PHE A 1 113 ? 13.159 1.068 -8.482 1.00 6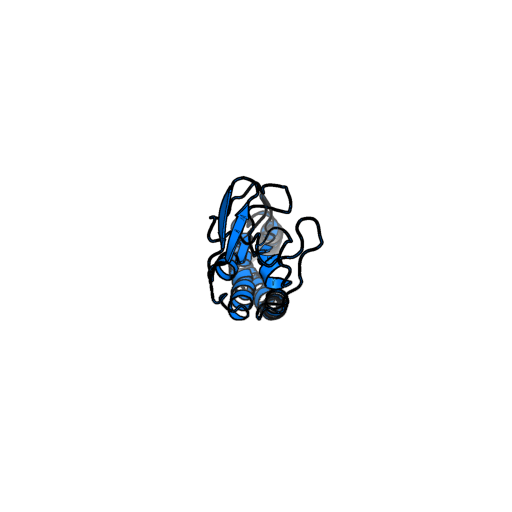9.62 113 PHE A N 1
ATOM 911 C CA . PHE A 1 113 ? 12.977 1.311 -9.921 1.00 69.62 113 PHE A CA 1
ATOM 912 C C . PHE A 1 113 ? 11.550 1.750 -10.308 1.00 69.62 113 PHE A C 1
ATOM 914 O O . PHE A 1 113 ? 11.271 1.930 -11.493 1.00 69.62 113 PHE A O 1
ATOM 921 N N . ALA A 1 114 ? 10.630 1.929 -9.354 1.00 70.31 114 ALA A N 1
ATOM 922 C CA . ALA A 1 114 ? 9.263 2.370 -9.639 1.00 70.31 114 ALA A CA 1
ATOM 923 C C . ALA A 1 114 ? 9.244 3.697 -10.401 1.00 70.31 114 ALA A C 1
ATOM 925 O O . ALA A 1 114 ? 8.478 3.830 -11.348 1.00 70.31 114 ALA A O 1
ATOM 926 N N . HIS A 1 115 ? 10.156 4.621 -10.080 1.00 65.06 115 HIS A N 1
ATOM 927 C CA . HIS A 1 115 ? 10.318 5.871 -10.827 1.00 65.06 115 HIS A CA 1
ATOM 928 C C . HIS A 1 115 ? 10.704 5.634 -12.299 1.00 65.06 115 HIS A C 1
ATOM 930 O O . HIS A 1 115 ? 10.196 6.318 -13.182 1.00 65.06 115 HIS A O 1
ATOM 936 N N . ILE A 1 116 ? 11.543 4.629 -12.585 1.00 65.19 116 ILE A N 1
ATOM 937 C CA . ILE A 1 116 ? 11.956 4.249 -13.949 1.00 65.19 116 ILE A CA 1
ATOM 938 C C . ILE A 1 116 ? 10.746 3.737 -14.734 1.00 65.19 116 ILE A C 1
ATOM 940 O O . ILE A 1 116 ? 10.548 4.093 -15.894 1.00 65.19 116 ILE A O 1
ATOM 944 N N . VAL A 1 117 ? 9.912 2.916 -14.094 1.00 65.44 117 VAL A N 1
ATOM 945 C CA . VAL A 1 117 ? 8.760 2.278 -14.742 1.00 65.44 117 VAL A CA 1
ATOM 946 C C . VAL A 1 117 ? 7.554 3.224 -14.855 1.00 65.44 117 VAL A C 1
ATOM 948 O O . VAL A 1 117 ? 6.867 3.186 -15.876 1.00 65.44 117 VAL A O 1
ATOM 951 N N . GLU A 1 118 ? 7.317 4.094 -13.864 1.00 63.78 118 GLU A N 1
ATOM 952 C CA . GLU A 1 118 ? 6.194 5.049 -13.815 1.00 63.78 118 GLU A CA 1
ATOM 953 C C . GLU A 1 118 ? 6.452 6.339 -14.604 1.00 63.78 118 GLU A C 1
ATOM 955 O O . GLU A 1 118 ? 5.523 6.871 -15.208 1.00 63.78 118 GLU A O 1
ATOM 960 N N . MET A 1 119 ? 7.684 6.855 -14.630 1.00 61.94 119 MET A N 1
ATOM 961 C CA . MET A 1 119 ? 8.012 8.083 -15.375 1.00 61.94 119 MET A CA 1
ATOM 962 C C . MET A 1 119 ? 8.568 7.786 -16.770 1.00 61.94 119 MET A C 1
ATOM 964 O O . MET A 1 119 ? 8.696 8.691 -17.595 1.00 61.94 119 MET A O 1
ATOM 968 N N . GLY A 1 120 ? 8.911 6.522 -17.038 1.00 54.81 120 GLY A N 1
ATOM 969 C CA . GLY A 1 120 ? 9.618 6.110 -18.245 1.00 54.81 120 GLY A CA 1
ATOM 970 C C . GLY A 1 120 ? 11.075 6.567 -18.284 1.00 54.81 120 GLY A C 1
ATOM 971 O O . GLY A 1 120 ? 11.731 6.405 -19.303 1.00 54.81 120 GLY A O 1
ATOM 972 N N . ALA A 1 121 ? 11.611 7.139 -17.208 1.00 59.47 121 ALA A N 1
ATOM 973 C CA . ALA A 1 121 ? 12.969 7.662 -17.186 1.00 59.47 121 ALA A CA 1
ATOM 974 C C . ALA A 1 121 ? 13.978 6.519 -17.022 1.00 59.47 121 ALA A C 1
ATOM 976 O O . ALA A 1 121 ? 14.166 6.009 -15.918 1.00 59.47 121 ALA A O 1
ATOM 977 N N . ARG A 1 122 ? 14.656 6.116 -18.101 1.00 61.78 122 ARG A N 1
ATOM 978 C CA . ARG A 1 122 ? 15.846 5.268 -17.977 1.00 61.78 122 ARG A CA 1
ATOM 979 C C . ARG A 1 122 ? 17.002 6.126 -17.464 1.00 61.78 122 ARG A C 1
ATOM 981 O O . ARG A 1 122 ? 17.344 7.105 -18.123 1.00 61.78 122 ARG A O 1
ATOM 988 N N . PRO A 1 123 ? 17.641 5.775 -16.338 1.00 56.88 123 PRO A N 1
ATOM 989 C CA . PRO A 1 123 ? 18.859 6.447 -15.909 1.00 56.88 123 PRO A CA 1
ATOM 990 C C . PRO A 1 123 ? 19.947 6.309 -16.980 1.00 56.88 123 PRO A C 1
ATOM 992 O O . PRO A 1 123 ? 20.070 5.247 -17.595 1.00 56.88 123 PRO A O 1
ATOM 995 N N . ALA A 1 124 ? 20.797 7.327 -17.139 1.00 52.19 124 ALA A N 1
ATOM 996 C CA . ALA A 1 124 ? 21.933 7.320 -18.072 1.00 52.19 124 ALA A CA 1
ATOM 997 C C . ALA A 1 124 ? 22.944 6.175 -17.837 1.00 52.19 124 ALA A C 1
ATOM 999 O O . ALA A 1 124 ? 23.828 5.933 -18.652 1.00 52.19 124 ALA A O 1
ATOM 1000 N N . THR A 1 125 ? 22.818 5.453 -16.721 1.00 52.78 125 THR A N 1
ATOM 1001 C CA . THR A 1 125 ? 23.594 4.254 -16.383 1.00 52.78 125 THR A CA 1
ATOM 1002 C C . THR A 1 125 ? 23.060 2.962 -17.018 1.00 52.78 125 THR A C 1
ATOM 1004 O O . THR A 1 125 ? 23.719 1.929 -16.929 1.00 52.78 125 THR A O 1
ATOM 1007 N N . MET A 1 126 ? 21.891 2.973 -17.668 1.00 54.69 126 MET A N 1
ATOM 1008 C CA . MET A 1 126 ? 21.371 1.822 -18.419 1.00 54.69 126 MET A CA 1
ATOM 1009 C C . MET A 1 126 ? 21.914 1.787 -19.856 1.00 54.69 126 MET A C 1
ATOM 1011 O O . MET A 1 126 ? 22.033 2.824 -20.501 1.00 54.69 126 MET A O 1
ATOM 1015 N N . LYS A 1 127 ? 22.121 0.580 -20.415 1.00 48.44 127 LYS A N 1
ATOM 1016 C CA . LYS A 1 127 ? 22.665 0.330 -21.777 1.00 48.44 127 LYS A CA 1
ATOM 1017 C C . LYS A 1 127 ? 21.901 1.038 -22.920 1.00 48.44 127 LYS A C 1
ATOM 1019 O O . LYS A 1 127 ? 22.422 1.166 -24.018 1.00 48.44 127 LYS A O 1
ATOM 1024 N N . LYS A 1 128 ? 20.672 1.504 -22.663 1.00 54.38 128 LYS A N 1
ATOM 1025 C CA . LYS A 1 128 ? 19.819 2.298 -23.570 1.00 54.38 128 LYS A CA 1
ATOM 1026 C C . LYS A 1 128 ? 19.169 3.499 -22.847 1.00 54.38 128 LYS A C 1
ATOM 1028 O O . LYS A 1 128 ? 17.993 3.778 -23.072 1.00 54.38 128 LYS A O 1
ATOM 1033 N N . GLY A 1 129 ? 19.869 4.107 -21.885 1.00 50.12 129 GLY A N 1
ATOM 1034 C CA . GLY A 1 129 ? 19.327 5.115 -20.959 1.00 50.12 129 GLY A CA 1
ATOM 1035 C C . GLY A 1 129 ? 19.821 6.548 -21.146 1.00 50.12 129 GLY A C 1
ATOM 1036 O O . GLY A 1 129 ? 19.439 7.410 -20.365 1.00 50.12 129 GLY A O 1
ATOM 1037 N N . GLY A 1 130 ? 20.643 6.811 -22.162 1.00 53.94 130 GLY A N 1
ATOM 1038 C CA . GLY A 1 130 ? 21.221 8.130 -22.441 1.00 53.94 130 GLY A CA 1
ATOM 1039 C C . GLY A 1 130 ? 22.732 8.061 -22.640 1.00 53.94 130 GLY A C 1
ATOM 1040 O O . GLY A 1 130 ? 23.337 7.000 -22.477 1.00 53.94 130 GLY A O 1
ATOM 1041 N N . LYS A 1 131 ? 23.352 9.193 -22.994 1.00 51.19 131 LYS A N 1
ATOM 1042 C CA . LYS A 1 131 ? 24.818 9.322 -22.981 1.00 51.19 131 LYS A CA 1
ATOM 1043 C C . LYS A 1 131 ? 25.326 9.215 -21.538 1.00 51.19 131 LYS A C 1
ATOM 1045 O O . LYS A 1 131 ? 24.749 9.805 -20.626 1.00 51.19 131 LYS A O 1
ATOM 1050 N N . LYS A 1 132 ? 26.435 8.498 -21.336 1.00 49.94 132 LYS A N 1
ATOM 1051 C CA . LYS A 1 132 ? 27.139 8.403 -20.046 1.00 49.94 132 LYS A CA 1
ATOM 1052 C C . LYS A 1 132 ? 27.500 9.823 -19.570 1.00 49.94 132 LYS A C 1
ATOM 1054 O O . LYS A 1 132 ? 28.258 10.503 -20.247 1.00 49.94 132 LYS A O 1
ATOM 1059 N N . GLY A 1 133 ? 26.931 10.267 -18.445 1.00 53.00 133 GLY A N 1
ATOM 1060 C CA . GLY A 1 133 ? 27.114 11.628 -17.904 1.00 53.00 133 GLY A CA 1
ATOM 1061 C C . GLY A 1 133 ? 26.006 12.642 -18.238 1.00 53.00 133 GLY A C 1
ATOM 1062 O O . GLY A 1 133 ? 26.057 13.754 -17.728 1.00 53.00 133 GLY A O 1
ATOM 1063 N N . GLY A 1 134 ? 25.001 12.273 -19.043 1.00 50.47 134 GLY A N 1
ATOM 1064 C CA . GLY A 1 134 ? 23.845 13.122 -19.369 1.00 50.47 134 GLY A CA 1
ATOM 1065 C C . GLY A 1 134 ? 22.589 12.837 -18.532 1.00 50.47 134 GLY A C 1
ATOM 1066 O O . GLY A 1 134 ? 22.567 11.936 -17.689 1.00 50.47 134 GLY A O 1
ATOM 1067 N N . GLY A 1 135 ? 21.517 13.594 -18.793 1.00 49.81 135 GLY A N 1
ATOM 1068 C CA . GLY A 1 135 ? 20.175 13.308 -18.274 1.00 49.81 135 GLY A CA 1
ATOM 1069 C C . GLY A 1 135 ? 19.625 11.980 -18.812 1.00 49.81 135 GLY A C 1
ATOM 1070 O O . GLY A 1 135 ? 19.970 11.557 -19.916 1.00 49.81 135 GLY A O 1
ATOM 1071 N N . GLY A 1 136 ? 18.803 11.287 -18.018 1.00 57.44 136 GLY A N 1
ATOM 1072 C CA . GLY A 1 136 ? 18.159 10.041 -18.447 1.00 57.44 136 GLY A CA 1
ATOM 1073 C C . GLY A 1 136 ? 17.210 10.239 -19.638 1.00 57.44 136 GLY A C 1
ATOM 1074 O O . GLY A 1 136 ? 16.714 11.339 -19.866 1.00 57.44 136 GLY A O 1
ATOM 1075 N N . ILE A 1 137 ? 16.925 9.173 -20.390 1.00 58.78 137 ILE A N 1
ATOM 1076 C CA . ILE A 1 137 ? 15.949 9.206 -21.495 1.00 58.78 137 ILE A CA 1
ATOM 1077 C C . ILE A 1 137 ? 14.540 8.951 -20.950 1.00 58.78 137 ILE A C 1
ATOM 1079 O O . ILE A 1 137 ? 14.315 7.942 -20.280 1.00 58.78 137 ILE A O 1
ATOM 1083 N N . ILE A 1 138 ? 13.576 9.814 -21.292 1.00 61.69 138 ILE A N 1
ATOM 1084 C CA . ILE A 1 138 ? 12.146 9.550 -21.076 1.00 61.69 138 ILE A CA 1
ATOM 1085 C C . ILE A 1 138 ? 11.653 8.601 -22.171 1.00 61.69 138 ILE A C 1
ATOM 1087 O O . ILE A 1 138 ? 11.615 8.943 -23.348 1.00 61.69 138 ILE A O 1
ATOM 1091 N N . MET A 1 139 ? 11.242 7.407 -21.777 1.00 62.59 139 MET A N 1
ATOM 1092 C CA . MET A 1 139 ? 10.606 6.420 -22.630 1.00 62.59 139 MET A CA 1
ATOM 1093 C C . MET A 1 139 ? 9.091 6.479 -22.516 1.00 62.59 139 MET A C 1
ATOM 1095 O O . MET A 1 139 ? 8.530 6.702 -21.442 1.00 62.59 139 MET A O 1
ATOM 1099 N N . GLN A 1 140 ? 8.420 6.174 -23.622 1.00 63.00 140 GLN A N 1
ATOM 1100 C CA . GLN A 1 140 ? 7.026 5.762 -23.567 1.00 63.00 140 GLN A CA 1
ATOM 1101 C C . GLN A 1 140 ? 6.970 4.345 -22.988 1.00 63.00 140 GLN A C 1
ATOM 1103 O O . GLN A 1 140 ? 7.532 3.408 -23.555 1.00 63.00 140 GLN A O 1
ATOM 1108 N N . THR A 1 141 ? 6.340 4.197 -21.823 1.00 69.75 141 THR A N 1
ATOM 1109 C CA . THR A 1 141 ? 6.075 2.898 -21.194 1.00 69.75 141 THR A CA 1
ATOM 1110 C C . THR A 1 141 ? 4.564 2.740 -21.018 1.00 69.75 141 THR A C 1
ATOM 1112 O O . THR A 1 141 ? 3.882 3.730 -20.736 1.00 69.75 141 THR A O 1
ATOM 1115 N N . PRO A 1 142 ? 4.015 1.515 -21.119 1.00 72.50 142 PRO A N 1
ATOM 1116 C CA . PRO A 1 142 ? 2.590 1.280 -20.861 1.00 72.50 142 PRO A CA 1
ATOM 1117 C C . PRO A 1 142 ? 2.198 1.612 -19.411 1.00 72.50 142 PRO A C 1
ATOM 1119 O O . PRO A 1 142 ? 1.041 1.907 -19.118 1.00 72.50 142 PRO A O 1
ATOM 1122 N N . ASN A 1 143 ? 3.181 1.629 -18.504 1.00 76.88 143 ASN A N 1
ATOM 1123 C CA . ASN A 1 143 ? 3.005 1.919 -17.086 1.00 76.88 143 ASN A CA 1
ATOM 1124 C C . ASN A 1 143 ? 3.096 3.412 -16.734 1.00 76.88 143 ASN A C 1
ATOM 1126 O O . ASN A 1 143 ? 2.894 3.767 -15.566 1.00 76.88 143 ASN A O 1
ATOM 1130 N N . LYS A 1 144 ? 3.351 4.292 -17.714 1.00 79.19 144 LYS A N 1
ATOM 1131 C CA . LYS A 1 144 ? 3.526 5.723 -17.463 1.00 79.19 144 LYS A CA 1
ATOM 1132 C C . LYS A 1 144 ? 2.284 6.328 -16.799 1.00 79.19 144 LYS A C 1
ATOM 1134 O O . LYS A 1 144 ? 1.177 6.259 -17.334 1.00 79.19 144 LYS A O 1
ATOM 1139 N N . GLY A 1 145 ? 2.453 6.875 -15.593 1.00 79.06 145 GLY A N 1
ATOM 1140 C CA . GLY A 1 145 ? 1.369 7.456 -14.783 1.00 79.06 145 GLY A CA 1
ATOM 1141 C C . GLY A 1 145 ? 0.280 6.477 -14.304 1.00 79.06 145 GLY A C 1
ATOM 1142 O O . GLY A 1 145 ? -0.731 6.911 -13.743 1.00 79.06 145 GLY A O 1
ATOM 1143 N N . LYS A 1 146 ? 0.436 5.159 -14.502 1.00 85.62 146 LYS A N 1
ATOM 1144 C CA . LYS A 1 146 ? -0.567 4.156 -14.088 1.00 85.62 146 LYS A CA 1
ATOM 1145 C C . LYS A 1 146 ? -0.652 4.001 -12.571 1.00 85.62 146 LYS A C 1
ATOM 1147 O O . LYS A 1 146 ? -1.746 3.777 -12.063 1.00 85.62 146 LYS A O 1
ATOM 1152 N N . LEU A 1 147 ? 0.461 4.171 -11.855 1.00 83.44 147 LEU A N 1
ATOM 1153 C CA . LEU A 1 147 ? 0.491 4.157 -10.389 1.00 83.44 147 LEU A CA 1
ATOM 1154 C C . LEU A 1 147 ? -0.345 5.302 -9.812 1.00 83.44 147 LEU A C 1
ATOM 1156 O O . LEU A 1 147 ? -1.251 5.053 -9.019 1.00 83.44 147 LEU A O 1
ATOM 1160 N N . THR A 1 148 ? -0.128 6.530 -10.287 1.00 85.06 148 THR A N 1
ATOM 1161 C CA . THR A 1 148 ? -0.952 7.690 -9.916 1.00 85.06 148 THR A CA 1
ATOM 1162 C C . THR A 1 148 ? -2.439 7.475 -10.240 1.00 85.06 148 THR A C 1
ATOM 1164 O O . THR A 1 148 ? -3.301 7.760 -9.406 1.00 85.06 148 THR A O 1
ATOM 1167 N N . LYS A 1 149 ? -2.771 6.928 -11.421 1.00 87.25 149 LYS A N 1
ATOM 1168 C CA . LYS A 1 149 ? -4.163 6.586 -11.783 1.00 87.25 149 LYS A CA 1
ATOM 1169 C C . LYS A 1 149 ? -4.766 5.535 -10.845 1.00 87.25 149 LYS A C 1
ATOM 1171 O O . LYS A 1 149 ? -5.900 5.698 -10.404 1.00 87.25 149 LYS A O 1
ATOM 1176 N N . GLY A 1 150 ? -4.017 4.482 -10.526 1.00 87.38 150 GLY A N 1
ATOM 1177 C CA . GLY A 1 150 ? -4.442 3.438 -9.594 1.00 87.38 150 GLY A CA 1
ATOM 1178 C C . GLY A 1 150 ? -4.641 3.967 -8.175 1.00 87.38 150 GLY A C 1
ATOM 1179 O O . GLY A 1 150 ? -5.639 3.642 -7.539 1.00 87.38 150 GLY A O 1
ATOM 1180 N N . MET A 1 151 ? -3.762 4.862 -7.718 1.00 88.94 151 MET A N 1
ATOM 1181 C CA . MET A 1 151 ? -3.904 5.527 -6.426 1.00 88.94 151 MET A CA 1
ATOM 1182 C C . MET A 1 151 ? -5.202 6.337 -6.365 1.00 88.94 151 MET A C 1
ATOM 1184 O O . MET A 1 151 ? -6.002 6.141 -5.454 1.00 88.94 151 MET A O 1
ATOM 1188 N N . LYS A 1 152 ? -5.466 7.181 -7.373 1.00 90.94 152 LYS A N 1
ATOM 1189 C CA . LYS A 1 152 ? -6.713 7.962 -7.458 1.00 90.94 152 LYS A CA 1
ATOM 1190 C C . LYS A 1 152 ? -7.961 7.073 -7.452 1.00 90.94 152 LYS A C 1
ATOM 1192 O O . LYS A 1 152 ? -8.929 7.409 -6.780 1.00 90.94 152 LYS A O 1
ATOM 1197 N N . ALA A 1 153 ? -7.922 5.937 -8.149 1.00 90.38 153 ALA A N 1
ATOM 1198 C CA . ALA A 1 153 ? -9.037 4.992 -8.189 1.00 90.38 153 ALA A CA 1
ATOM 1199 C C . ALA A 1 153 ? -9.301 4.317 -6.828 1.00 90.38 153 ALA A C 1
ATOM 1201 O O . ALA A 1 153 ? -10.453 4.109 -6.457 1.00 90.38 153 ALA A O 1
ATOM 1202 N N . GLY A 1 154 ? -8.249 3.995 -6.071 1.00 90.62 154 GLY A N 1
ATOM 1203 C CA . GLY A 1 154 ? -8.359 3.259 -4.809 1.00 90.62 154 GLY A CA 1
ATOM 1204 C C . GLY A 1 154 ? -8.640 4.107 -3.564 1.00 90.62 154 GLY A C 1
ATOM 1205 O O . GLY A 1 154 ? -9.167 3.585 -2.576 1.00 90.62 154 GLY A O 1
ATOM 1206 N N . VAL A 1 155 ? -8.336 5.412 -3.593 1.00 91.19 155 VAL A N 1
ATOM 1207 C CA . VAL A 1 155 ? -8.465 6.297 -2.415 1.00 91.19 155 VAL A CA 1
ATOM 1208 C C . VAL A 1 155 ? -9.897 6.332 -1.877 1.00 91.19 155 VAL A C 1
ATOM 1210 O O . VAL A 1 155 ? -10.093 6.280 -0.663 1.00 91.19 155 VAL A O 1
ATOM 1213 N N . GLY A 1 156 ? -10.904 6.396 -2.752 1.00 91.75 156 GLY A N 1
ATOM 1214 C CA . GLY A 1 156 ? -12.311 6.422 -2.335 1.00 91.75 156 GLY A CA 1
ATOM 1215 C C . GLY A 1 156 ? -12.733 5.142 -1.605 1.00 91.75 156 GLY A C 1
ATOM 1216 O O . GLY A 1 156 ? -13.314 5.208 -0.523 1.00 91.75 156 GLY A O 1
ATOM 1217 N N . ALA A 1 157 ? -12.383 3.977 -2.158 1.00 93.25 157 ALA A N 1
ATOM 1218 C CA . ALA A 1 157 ? -12.656 2.676 -1.544 1.00 93.25 157 ALA A CA 1
ATOM 1219 C C . ALA A 1 157 ? -11.922 2.512 -0.204 1.00 93.25 157 ALA A C 1
ATOM 1221 O O . ALA A 1 157 ? -12.536 2.135 0.792 1.00 93.25 157 ALA A O 1
ATOM 1222 N N . THR A 1 158 ? -10.649 2.917 -0.152 1.00 92.81 158 THR A N 1
ATOM 1223 C CA . THR A 1 158 ? -9.841 2.909 1.078 1.00 92.81 158 THR A CA 1
ATOM 1224 C C . THR A 1 158 ? -10.499 3.722 2.187 1.00 92.81 158 THR A C 1
ATOM 1226 O O . THR A 1 158 ? -10.635 3.233 3.304 1.00 92.81 158 THR A O 1
ATOM 1229 N N . LYS A 1 159 ? -10.944 4.951 1.888 1.00 93.00 159 LYS A N 1
ATOM 1230 C CA . LYS A 1 159 ? -11.603 5.822 2.874 1.00 93.00 159 LYS A CA 1
ATOM 1231 C C . LYS A 1 159 ? -12.882 5.195 3.423 1.00 93.00 159 LYS A C 1
ATOM 1233 O O . LYS A 1 159 ? -13.072 5.172 4.634 1.00 93.00 159 LYS A O 1
ATOM 1238 N N . ARG A 1 160 ? -13.737 4.654 2.549 1.00 94.88 160 ARG A N 1
ATOM 1239 C CA . ARG A 1 160 ? -14.979 3.986 2.972 1.00 94.88 160 ARG A CA 1
ATOM 1240 C C . ARG A 1 160 ? -14.688 2.790 3.874 1.00 94.88 160 ARG A C 1
ATOM 1242 O O . ARG A 1 160 ? -15.234 2.721 4.970 1.00 94.88 160 ARG A O 1
ATOM 1249 N N . LYS A 1 161 ? -13.759 1.920 3.463 1.00 95.44 161 LYS A N 1
ATOM 1250 C CA . LYS A 1 161 ? -13.387 0.731 4.238 1.00 95.44 161 LYS A CA 1
ATOM 1251 C C . LYS A 1 161 ? -12.736 1.083 5.575 1.00 95.44 161 LYS A C 1
ATOM 1253 O O . LYS A 1 161 ? -12.954 0.404 6.568 1.00 95.44 161 LYS A O 1
ATOM 1258 N N . GLN A 1 162 ? -11.956 2.162 5.621 1.00 92.94 162 GLN A N 1
ATOM 1259 C CA . GLN A 1 162 ? -11.367 2.658 6.863 1.00 92.94 162 GLN A CA 1
ATOM 1260 C C . GLN A 1 162 ? -12.443 3.108 7.859 1.00 92.94 162 GLN A C 1
ATOM 1262 O O . GLN A 1 162 ? -12.370 2.737 9.026 1.00 92.94 162 GLN A O 1
ATOM 1267 N N . ILE A 1 163 ? -13.440 3.876 7.405 1.00 93.25 163 ILE A N 1
ATOM 1268 C CA . ILE A 1 163 ? -14.545 4.347 8.255 1.00 93.25 163 ILE A CA 1
ATOM 1269 C C . ILE A 1 163 ? -15.357 3.166 8.794 1.00 93.25 163 ILE A C 1
ATOM 1271 O O . ILE A 1 163 ? -15.659 3.137 9.982 1.00 93.25 163 ILE A O 1
ATOM 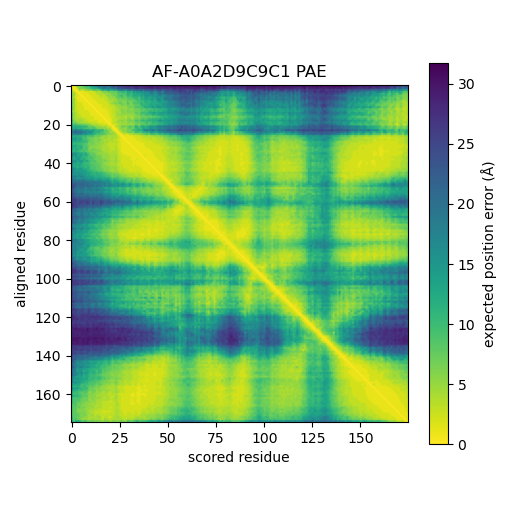1275 N N . GLU A 1 164 ? -15.680 2.194 7.940 1.00 94.75 164 GLU A N 1
ATOM 1276 C CA . GLU A 1 164 ? -16.376 0.957 8.319 1.00 94.75 164 GLU A CA 1
ATOM 1277 C C . GLU A 1 164 ? -15.630 0.220 9.440 1.00 94.75 164 GLU A C 1
ATOM 1279 O O . GLU A 1 164 ? -16.170 0.045 10.529 1.00 94.75 164 GLU A O 1
ATOM 1284 N N . LEU A 1 165 ? -14.346 -0.088 9.232 1.00 92.62 165 LEU A N 1
ATOM 1285 C CA . LEU A 1 165 ? -13.526 -0.801 10.216 1.00 92.62 165 LEU A CA 1
ATOM 1286 C C . LEU A 1 165 ? -13.352 -0.015 11.522 1.00 92.62 165 LEU A C 1
ATOM 1288 O O . LEU A 1 165 ? -13.260 -0.599 12.597 1.00 92.62 165 LEU A O 1
ATOM 1292 N N . TYR A 1 166 ? -13.289 1.316 11.454 1.00 91.00 166 TYR A N 1
ATOM 1293 C CA . TYR A 1 166 ? -13.219 2.149 12.654 1.00 91.00 166 TYR A CA 1
ATOM 1294 C C . TYR A 1 166 ? -14.525 2.127 13.449 1.00 91.00 166 TYR A C 1
ATOM 1296 O O . TYR A 1 166 ? -14.469 2.115 14.677 1.00 91.00 166 TYR A O 1
ATOM 1304 N N . ARG A 1 167 ? -15.680 2.101 12.774 1.00 90.69 167 ARG A N 1
ATOM 1305 C CA . ARG A 1 167 ? -16.989 1.965 13.429 1.00 90.69 167 ARG A CA 1
ATOM 1306 C C . ARG A 1 167 ? -17.122 0.607 14.107 1.00 90.69 167 ARG A C 1
ATOM 1308 O O . ARG A 1 167 ? -17.458 0.571 15.283 1.00 90.69 167 ARG A O 1
ATOM 1315 N N . GLU A 1 168 ? -16.757 -0.472 13.420 1.00 90.56 168 GLU A N 1
ATOM 1316 C CA . GLU A 1 168 ? -16.762 -1.827 13.992 1.00 90.56 168 GLU A CA 1
ATOM 1317 C C . GLU A 1 168 ? -15.877 -1.930 15.243 1.00 90.56 168 GLU A C 1
ATOM 1319 O O . GLU A 1 168 ? -16.284 -2.475 16.271 1.00 90.56 168 GLU A O 1
ATOM 1324 N N . GLU A 1 169 ? -14.661 -1.378 15.188 1.00 88.06 169 GLU A N 1
ATOM 1325 C CA . GLU A 1 169 ? -13.743 -1.382 16.331 1.00 88.06 169 GLU A CA 1
ATOM 1326 C C . GLU A 1 169 ? -14.247 -0.501 17.481 1.00 88.06 169 GLU A C 1
ATOM 1328 O O . GLU A 1 169 ? -14.087 -0.871 18.646 1.00 88.06 169 GLU A O 1
ATOM 1333 N N . PHE A 1 170 ? -14.880 0.636 17.178 1.00 87.88 170 PHE A N 1
ATOM 1334 C CA . PHE A 1 170 ? -15.502 1.489 18.189 1.00 87.88 170 PHE A CA 1
ATOM 1335 C C . PHE A 1 170 ? -16.663 0.770 18.878 1.00 87.88 170 PHE A C 1
ATOM 1337 O O . PHE A 1 170 ? -16.697 0.697 20.103 1.00 87.88 170 PHE A O 1
ATOM 1344 N N . GLU A 1 171 ? -17.573 0.169 18.114 1.00 88.44 171 GLU A N 1
ATOM 1345 C CA . GLU A 1 171 ? -18.687 -0.611 18.655 1.00 88.44 171 GLU A CA 1
ATOM 1346 C C . GLU A 1 171 ? -18.200 -1.776 19.516 1.00 88.44 171 GLU A C 1
ATOM 1348 O O . GLU A 1 171 ? -18.725 -1.990 20.610 1.00 88.44 171 GLU A O 1
ATOM 1353 N N . ARG A 1 172 ? -17.162 -2.501 19.073 1.00 85.94 172 ARG A N 1
ATOM 1354 C CA . ARG A 1 172 ? -16.549 -3.572 19.871 1.00 85.94 172 ARG A CA 1
ATOM 1355 C C . ARG A 1 172 ? -15.976 -3.046 21.181 1.00 85.94 172 ARG A C 1
ATOM 1357 O O . ARG A 1 172 ? -16.108 -3.716 22.195 1.00 85.94 172 ARG A O 1
ATOM 1364 N N . PHE A 1 173 ? -15.322 -1.887 21.158 1.00 84.88 173 PHE A N 1
ATOM 1365 C CA . PHE A 1 173 ? -14.712 -1.301 22.349 1.00 84.88 173 PHE A CA 1
ATOM 1366 C C . PHE A 1 173 ? -15.742 -0.734 23.328 1.00 84.88 173 PHE A C 1
ATOM 1368 O O . PHE A 1 173 ? -15.491 -0.710 24.528 1.00 84.88 173 PHE A O 1
ATOM 1375 N N . MET A 1 174 ? -16.878 -0.250 22.825 1.00 83.88 174 MET A N 1
ATOM 1376 C CA . MET A 1 174 ? -17.932 0.355 23.639 1.00 83.88 174 MET A CA 1
ATOM 1377 C C . MET A 1 174 ? -18.808 -0.669 24.366 1.00 83.88 174 MET A C 1
ATOM 1379 O O . MET A 1 174 ? -19.393 -0.304 25.391 1.00 83.88 174 MET A O 1
ATOM 1383 N N . LYS A 1 175 ? -18.869 -1.914 23.877 1.00 79.81 175 LYS A N 1
ATOM 1384 C CA . LYS A 1 175 ? -19.450 -3.065 24.590 1.00 79.81 175 LYS A CA 1
ATOM 1385 C C . LYS A 1 175 ? -18.651 -3.344 25.867 1.00 79.81 175 LYS A C 1
ATOM 13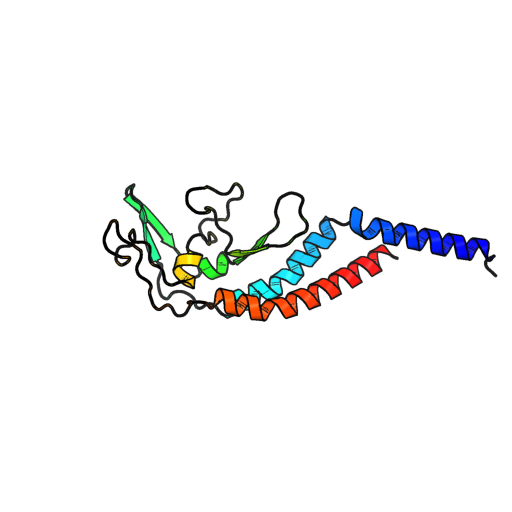87 O O . LYS A 1 175 ? -19.247 -3.267 26.967 1.00 79.81 175 LYS A O 1
#

pLDDT: mean 77.64, std 12.81, range [48.44, 95.44]

Sequence (175 aa):
MDTMQAQLRKIEKRLDRAARFGTINKKEFRRANRIAGRETVDAMRGKLEPYKDDITIHKKNGDKLIVKRNQLKNSIGVWFTRGSNTAFIGPRANYAGRTALKRKVRDNADGWFAHIVEMGARPATMKKGGKKGGGGIIMQTPNKGKLTKGMKAGVGATKRKQIELYREEFERFMK

=== Feature glossary ===
Key to the feature types in this record:

Secondary structure (8-state, DSSP). Secondary structure is the local, repeating backbone conformation. DSSP classifies it into eight states by reading the hydrogen-bond network: three helix types (H, G, I), two β types (E, B), two non-regular types (T, S), and unstructured coil (-).

Backbone torsions (φ/ψ). Backbone dihedral angles. Every residue except chain termini has a φ (preceding-C → N → Cα → C) and a ψ (N → Cα → C → next-N). They are reported in degrees following the IUPAC sign convention. Secondary structure is essentially a statement about which (φ, ψ) basin each residue occupies.

Predicted aligned error. Predicted Aligned Error (PAE) is an AlphaFold confidence matrix: entry (i, j) is the expected error in the position of residue j, in ångströms, when the prediction is superimposed on the true structure at residue i. Low PAE within a block of residues means that block is internally rigid and well-predicted; high PAE between two blocks means their relative placement is uncertain even if each block individually is confident.

B-factor. B-factor (Debye–Waller factor) reflects atomic displacement in the crystal lattice. It is an experimental observable (units Å²), not a prediction; low values mean the atom is pinned down, high values mean it moves or is heterogeneous across the crystal.

Secondary structure (3-state, P-SEA). Three-state secondary structure (P-SEA) collapses the eight DSSP classes into helix (a), strand (b), and coil (c). P-SEA assigns these from Cα geometry alone — distances and angles — without requiring backbone oxygens, so it works on any Cα trace.

Sequence. Primary structure: the covalent order of the twenty standard amino acids along the backbone. Two proteins with the same sequence will (almost always) fold to the same structure; two with 30% identity often share a fold but not the details.

pLDDT. pLDDT is the predicted lDDT-Cα score: AlphaFold's confidence that the local environment of each residue (all inter-atomic distances within 15 Å) is correctly placed. It is a per-residue number between 0 and 100, with higher meaning more reliable.

InterPro / GO / CATH / organism. Functional annotations link the protein to curated databases. InterPro entries identify conserved domains and families by matching the sequence against member-database signatures (Pfam, PROSITE, CDD, …). Gene Ontology (GO) terms describe molecular function, biological process, and cellular component in a controlled vocabulary. CATH places the structure in a hierarchical fold classification (Class/Architecture/Topology/Homologous-superfamily). The organism is the source species.

Contact-map, Ramachandran, and PAE plots. Three diagnostic plots accompany the record. The Cα contact map visualizes the tertiary structure as a 2D adjacency matrix (8 Å cutoff, sequence-local contacts suppressed). The Ramachandran plot shows the distribution of backbone (φ, ψ) torsions, with points in the α and β basins reflecting secondary structure content. The PAE plot shows AlphaFold's inter-residue confidence as a color matrix.

mmCIF coordinates. The mmCIF table is the protein's shape written out atom by atom. For each backbone N, Cα, C, and carbonyl O, it records an (x, y, z) coordinate triple in Å plus the residue type, chain letter, and residue number.

Radius of gyration, Cα contacts, bounding box. Three whole-structure scalars: the radius of gyration (RMS distance of Cα from centroid, in Å), the count of Cα–Cα contacts (pairs closer than 8 Å and separated by more 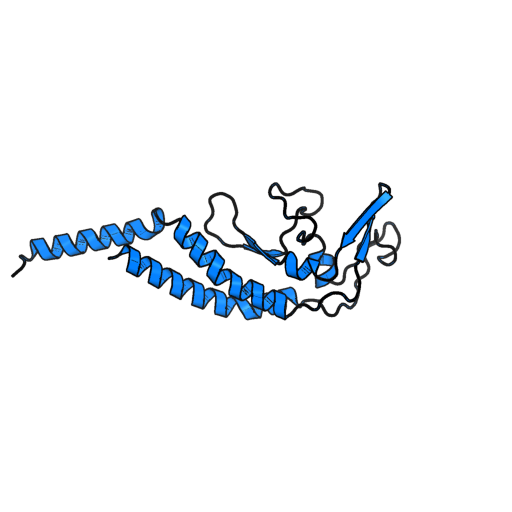than four residues in sequence — i.e. tertiary, not local, contacts), and the bounding-box dimensions. Together they distinguish compact globular folds from extended fibres or disordered chains.

Foldseek 3Di. The Foldseek 3Di string encodes local tertiary geometry as a 20-letter alphabet — one character per residue — derived from the relative positions of nearby Cα atoms. Unlike the amino-acid sequence, 3Di is a direct function of the 3D structure, so two proteins with the same fold have similar 3Di strings even at low sequence identity.

Rendered structure images. Six rendered views show the 3D structure from the faces of a cube — i.e. along ±x, ±y, ±z. Rendering representation is drawn randomly per protein from cartoon (secondary-structure ribbons), sticks (backbone bonds), or molecular surface; coloring is either N→C rainbow (blue at the N-terminus through red at the C-terminus) or one color per chain.

Nearest PDB structures. The Foldseek neighbor list gives the closest experimentally determined structures in the PDB, ranked by structural alignment. TM-score near 1 means near-identical fold; near 0.3 means only rough topology match. This is how one finds what a novel AlphaFold prediction most resembles in the solved-structure universe.

Solvent-accessible surface area. SASA measures how much of the protein is reachable by solvent. It is computed by rolling a water-sized probe over the atomic surface and summing the exposed area (Å²). Per-residue SASA distinguishes core (buried, low SASA) from surface (exposed, high SASA) residues; total SASA is a whole-molecule size measure.